Protein AF-A0A9D5ZID9-F1 (afdb_monomer_lite)

Structure (mmCIF, N/CA/C/O backbone):
data_AF-A0A9D5ZID9-F1
#
_entry.id   AF-A0A9D5ZID9-F1
#
loop_
_atom_site.group_PDB
_atom_site.id
_atom_site.type_symbol
_atom_site.label_atom_id
_atom_site.label_alt_id
_atom_site.label_comp_id
_atom_site.label_asym_id
_atom_site.label_entity_id
_atom_site.label_seq_id
_atom_site.pdbx_PDB_ins_code
_atom_site.Cartn_x
_atom_site.Cartn_y
_atom_site.Cartn_z
_atom_site.occupancy
_atom_site.B_iso_or_equiv
_atom_site.auth_seq_id
_atom_site.auth_comp_id
_atom_site.auth_asym_id
_atom_site.auth_atom_id
_atom_site.pdbx_PDB_model_num
ATOM 1 N N . MET A 1 1 ? -2.506 24.646 -21.708 1.00 46.44 1 MET A N 1
ATOM 2 C CA . MET A 1 1 ? -1.430 25.114 -22.608 1.00 46.44 1 MET A CA 1
AT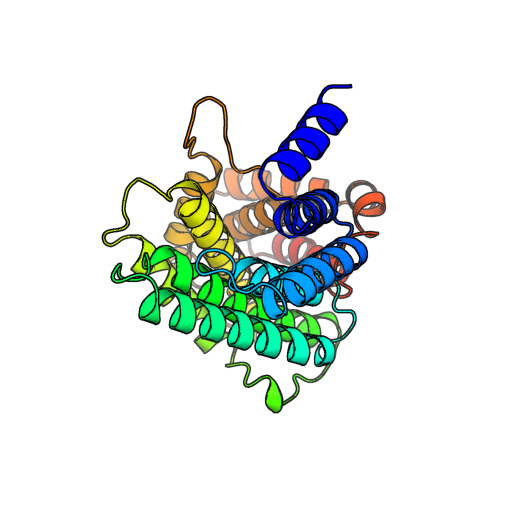OM 3 C C . MET A 1 1 ? -0.051 24.640 -22.141 1.00 46.44 1 MET A C 1
ATOM 5 O O . MET A 1 1 ? 0.543 23.877 -22.877 1.00 46.44 1 MET A O 1
ATOM 9 N N . LYS A 1 2 ? 0.370 24.890 -20.890 1.00 56.50 2 LYS A N 1
ATOM 10 C CA . LYS A 1 2 ? 1.687 24.464 -20.349 1.00 56.50 2 LYS A CA 1
ATOM 11 C C . LYS A 1 2 ? 2.014 22.955 -20.361 1.00 56.50 2 LYS A C 1
ATOM 13 O O . LYS A 1 2 ? 3.173 22.580 -20.355 1.00 56.50 2 LYS A O 1
ATOM 18 N N . PHE A 1 3 ? 1.008 22.079 -20.350 1.00 58.00 3 PHE A N 1
ATOM 19 C CA . PHE A 1 3 ? 1.209 20.632 -20.176 1.00 58.00 3 PHE A CA 1
ATOM 20 C C . PHE A 1 3 ? 1.592 19.893 -21.469 1.00 58.00 3 PHE A C 1
ATOM 22 O O . PHE A 1 3 ? 2.391 18.963 -21.439 1.00 58.00 3 PHE A O 1
ATOM 29 N N . ARG A 1 4 ? 1.056 20.337 -22.614 1.00 56.06 4 ARG A N 1
ATOM 30 C CA . ARG A 1 4 ? 1.435 19.801 -23.928 1.00 56.06 4 ARG A CA 1
ATOM 31 C C . ARG A 1 4 ? 2.891 20.145 -24.239 1.00 56.06 4 ARG A C 1
ATOM 33 O O . ARG A 1 4 ? 3.633 19.276 -24.647 1.00 56.06 4 ARG A O 1
ATOM 40 N N . GLU A 1 5 ? 3.312 21.356 -23.882 1.00 62.91 5 GLU A N 1
ATOM 41 C CA . GLU A 1 5 ? 4.704 21.809 -23.977 1.00 62.91 5 GLU A CA 1
ATOM 42 C C . GLU A 1 5 ? 5.660 20.958 -23.117 1.00 62.91 5 GLU A C 1
ATOM 44 O O . GLU A 1 5 ? 6.749 20.636 -23.571 1.00 62.91 5 GLU A O 1
ATOM 49 N N . THR A 1 6 ? 5.260 20.529 -21.908 1.00 65.81 6 THR A N 1
ATOM 50 C CA . THR A 1 6 ? 6.074 19.615 -21.077 1.00 65.81 6 THR A CA 1
ATOM 51 C C . THR A 1 6 ? 6.163 18.207 -21.667 1.00 65.81 6 THR A C 1
ATOM 53 O O . THR A 1 6 ? 7.225 17.598 -21.635 1.00 65.81 6 THR A O 1
ATOM 56 N N . LEU A 1 7 ? 5.065 17.674 -22.206 1.00 62.41 7 LEU A N 1
ATOM 57 C CA . LEU A 1 7 ? 5.063 16.350 -22.835 1.00 62.41 7 LEU A CA 1
ATOM 58 C C . LEU A 1 7 ? 5.822 16.329 -24.164 1.00 62.41 7 LEU A C 1
ATOM 60 O O . LEU A 1 7 ? 6.545 15.374 -24.430 1.00 62.41 7 LEU A O 1
ATOM 64 N N . ASP A 1 8 ? 5.685 17.385 -24.963 1.00 66.44 8 ASP A N 1
ATOM 65 C CA . ASP A 1 8 ? 6.427 17.558 -26.209 1.00 66.44 8 ASP A CA 1
ATOM 66 C C . ASP A 1 8 ? 7.930 17.726 -25.906 1.00 66.44 8 ASP A C 1
ATOM 68 O O . ASP A 1 8 ? 8.757 17.142 -26.598 1.00 66.44 8 ASP A O 1
ATOM 72 N N . ALA A 1 9 ? 8.297 18.424 -24.821 1.00 65.06 9 ALA A N 1
ATOM 73 C CA . ALA A 1 9 ? 9.684 18.500 -24.350 1.00 65.06 9 ALA A CA 1
ATOM 74 C C . ALA A 1 9 ? 10.236 17.132 -23.905 1.00 65.06 9 ALA A C 1
ATOM 76 O O . ALA A 1 9 ? 11.352 16.778 -24.278 1.00 65.06 9 ALA A O 1
ATOM 77 N N 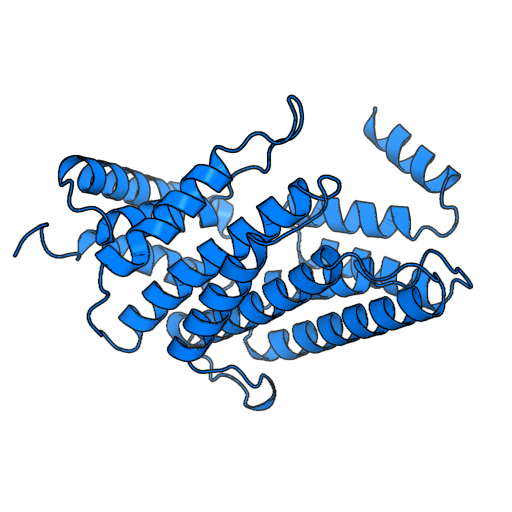. LEU A 1 10 ? 9.446 16.328 -23.182 1.00 64.06 10 LEU A N 1
ATOM 78 C CA . LEU A 1 10 ? 9.846 14.968 -22.791 1.00 64.06 10 LEU A CA 1
ATOM 79 C C . LEU A 1 10 ? 10.075 14.053 -24.000 1.00 64.06 10 LEU A C 1
ATOM 81 O O . LEU A 1 10 ? 10.970 13.217 -23.960 1.00 64.06 10 LEU A O 1
ATOM 85 N N . HIS A 1 11 ? 9.294 14.209 -25.071 1.00 64.44 11 HIS A N 1
ATOM 86 C CA . HIS A 1 11 ? 9.472 13.440 -26.306 1.00 64.44 11 HIS A CA 1
ATOM 87 C C . HIS A 1 11 ? 10.740 13.850 -27.079 1.00 64.44 11 HIS A C 1
ATOM 89 O O . HIS A 1 11 ? 11.341 13.030 -27.767 1.00 64.44 11 HIS A O 1
ATOM 95 N N . VAL A 1 12 ? 11.183 15.107 -26.945 1.00 65.56 12 VAL A N 1
ATOM 96 C CA . VAL A 1 12 ? 12.464 15.577 -27.502 1.00 65.56 12 VAL A CA 1
ATOM 97 C C . VAL A 1 12 ? 13.657 15.028 -26.708 1.00 65.56 12 VAL A C 1
ATOM 99 O O . VAL A 1 12 ? 14.671 14.678 -27.308 1.00 65.56 12 VAL A O 1
ATOM 102 N N . GLU A 1 13 ? 13.549 14.942 -25.379 1.00 64.19 13 GLU A N 1
ATOM 103 C CA . GLU A 1 13 ? 14.612 14.422 -24.502 1.00 64.19 13 GLU A CA 1
ATOM 104 C C . GLU A 1 13 ? 14.712 12.887 -24.516 1.00 64.19 13 GLU A C 1
ATOM 106 O O . GLU A 1 13 ? 15.809 12.339 -24.424 1.00 64.19 13 GLU A O 1
ATOM 111 N N . ASP A 1 14 ? 13.581 12.194 -24.663 1.00 68.56 14 ASP A N 1
ATOM 112 C CA . ASP A 1 14 ? 13.499 10.739 -24.772 1.00 68.56 14 ASP A CA 1
ATOM 113 C C . ASP A 1 14 ? 12.634 10.323 -25.980 1.00 68.56 14 ASP A C 1
ATOM 115 O O . ASP A 1 14 ? 11.432 10.060 -25.836 1.00 68.56 14 ASP A O 1
ATOM 119 N N . PRO A 1 15 ? 13.241 10.198 -27.175 1.00 72.38 15 PRO A N 1
ATOM 120 C CA . PRO A 1 15 ? 12.528 9.821 -28.394 1.00 72.38 15 PRO A CA 1
ATOM 121 C C . PRO A 1 15 ? 12.056 8.359 -28.400 1.00 72.38 15 PRO A C 1
ATOM 123 O O . PRO A 1 15 ? 11.405 7.932 -29.351 1.00 72.38 15 PRO A O 1
ATOM 126 N N . SER A 1 16 ? 12.375 7.568 -27.367 1.00 79.12 16 SER A N 1
ATOM 127 C CA . SER A 1 16 ? 11.905 6.185 -27.255 1.00 79.12 16 SER A CA 1
ATOM 128 C C . SER A 1 16 ? 10.460 6.046 -26.774 1.00 79.12 16 SER A C 1
ATOM 130 O O . SER A 1 16 ? 9.930 4.935 -26.764 1.00 79.12 16 SER A O 1
ATOM 132 N N . ASP A 1 17 ? 9.839 7.143 -26.330 1.00 85.31 17 ASP A N 1
ATOM 133 C CA . ASP A 1 17 ? 8.535 7.182 -25.656 1.00 85.31 17 ASP A CA 1
ATOM 134 C C . ASP A 1 17 ? 8.472 6.462 -24.298 1.00 85.31 17 ASP A C 1
ATOM 136 O O . ASP A 1 17 ? 7.391 6.362 -23.696 1.00 85.31 17 ASP A O 1
ATOM 140 N N . TYR A 1 18 ? 9.601 5.986 -23.760 1.00 89.69 18 TYR A N 1
ATOM 141 C CA . TYR A 1 18 ? 9.641 5.353 -22.442 1.00 89.69 18 TYR A CA 1
ATOM 142 C C . TYR A 1 18 ? 9.204 6.330 -21.346 1.00 89.69 18 TYR A C 1
ATOM 144 O O . TYR A 1 18 ? 8.247 6.063 -20.608 1.00 89.69 18 TYR A O 1
ATOM 152 N N . THR A 1 19 ? 9.874 7.479 -21.260 1.00 87.56 19 THR A N 1
ATOM 153 C CA . THR A 1 19 ? 9.629 8.506 -20.240 1.00 87.56 19 THR A CA 1
ATOM 154 C C . THR A 1 19 ? 8.244 9.114 -20.407 1.00 87.56 19 THR A C 1
ATOM 156 O O . THR A 1 19 ? 7.536 9.319 -19.420 1.00 87.56 19 THR A O 1
ATOM 159 N N . TYR A 1 20 ? 7.805 9.303 -21.654 1.00 87.81 20 TYR A N 1
ATOM 160 C CA . TYR A 1 20 ? 6.441 9.711 -21.979 1.00 87.81 20 TYR A CA 1
ATOM 161 C C . TYR A 1 20 ? 5.414 8.725 -21.398 1.00 87.81 20 TYR A C 1
ATOM 163 O O . TYR A 1 20 ? 4.535 9.110 -20.621 1.00 87.81 20 TYR A O 1
ATOM 171 N N . SER A 1 21 ? 5.558 7.431 -21.699 1.00 91.75 21 SER A N 1
ATOM 172 C CA . SER A 1 21 ? 4.643 6.384 -21.228 1.00 91.75 21 SER A CA 1
ATOM 173 C C . SER A 1 21 ? 4.632 6.271 -19.698 1.00 91.75 21 SER A C 1
ATOM 175 O O . SER A 1 21 ? 3.567 6.154 -19.087 1.00 91.75 21 SER A O 1
ATOM 177 N N . LEU A 1 22 ? 5.798 6.349 -19.051 1.00 91.69 22 LEU A N 1
ATOM 178 C CA . LEU A 1 22 ? 5.908 6.290 -17.592 1.00 91.69 22 LEU A CA 1
ATOM 179 C C . LEU A 1 22 ? 5.330 7.546 -16.910 1.00 91.69 22 LEU A C 1
ATOM 181 O O . LEU A 1 22 ? 4.663 7.444 -15.873 1.00 91.69 22 LEU A O 1
ATOM 185 N N . GLY A 1 23 ? 5.519 8.721 -17.515 1.00 89.88 23 GLY A N 1
ATOM 186 C CA . GLY A 1 23 ? 4.914 9.979 -17.081 1.00 89.88 23 GLY A CA 1
ATOM 187 C C . GLY A 1 23 ? 3.387 9.908 -17.109 1.00 89.88 23 GLY A C 1
ATOM 188 O O . GLY A 1 23 ? 2.733 10.180 -16.101 1.00 89.88 23 GLY A O 1
ATOM 189 N N . PHE A 1 24 ? 2.805 9.428 -18.212 1.00 90.31 24 PHE A N 1
ATOM 190 C CA . PHE A 1 24 ? 1.360 9.199 -18.305 1.00 90.31 24 PHE A CA 1
ATOM 191 C C . PHE A 1 24 ? 0.850 8.154 -17.318 1.00 90.31 24 PHE A C 1
ATOM 193 O O . PHE A 1 24 ? -0.209 8.354 -16.722 1.00 90.31 24 PHE A O 1
ATOM 200 N N . ALA A 1 25 ? 1.591 7.064 -17.103 1.00 94.81 25 ALA A N 1
ATOM 201 C CA . ALA A 1 25 ? 1.229 6.078 -16.090 1.00 94.81 25 ALA A CA 1
ATOM 202 C C . ALA A 1 25 ? 1.095 6.732 -14.706 1.00 94.81 25 ALA A C 1
ATOM 204 O O . ALA A 1 25 ? 0.118 6.494 -13.996 1.00 94.81 25 ALA A O 1
ATOM 205 N N . THR A 1 26 ? 2.049 7.594 -14.348 1.00 91.12 26 THR A N 1
ATOM 206 C CA . THR A 1 26 ? 2.048 8.332 -13.078 1.00 91.12 26 THR A CA 1
ATOM 207 C C . THR A 1 26 ? 0.853 9.277 -12.977 1.00 91.12 26 THR A C 1
ATOM 209 O O . THR A 1 26 ? 0.161 9.279 -11.963 1.00 91.12 26 THR A O 1
ATOM 212 N N . LEU A 1 27 ? 0.554 10.026 -14.039 1.00 87.62 27 LEU A N 1
ATOM 213 C CA . LEU A 1 27 ? -0.567 10.968 -14.058 1.00 87.62 27 LEU A CA 1
ATOM 214 C C . LEU A 1 27 ? -1.919 10.270 -13.915 1.00 87.62 27 LEU A C 1
ATOM 216 O O . LEU A 1 27 ? -2.721 10.648 -13.066 1.00 87.62 27 LEU A O 1
ATOM 220 N N . PHE A 1 28 ? -2.161 9.204 -14.681 1.00 90.56 28 PHE A N 1
ATOM 221 C CA . PHE A 1 28 ? -3.402 8.441 -14.546 1.00 90.56 28 PHE A CA 1
ATOM 222 C C . PHE A 1 28 ? -3.532 7.800 -13.162 1.00 90.56 28 PHE A C 1
ATOM 224 O O . PHE A 1 28 ? -4.632 7.739 -12.619 1.00 90.56 28 PHE A O 1
ATOM 231 N N . ALA A 1 29 ? -2.424 7.370 -12.555 1.00 89.56 29 ALA A N 1
ATOM 232 C CA . ALA A 1 29 ? -2.430 6.874 -11.184 1.00 89.56 29 ALA A CA 1
ATOM 233 C C . ALA A 1 29 ? -2.769 7.964 -10.154 1.00 89.56 29 ALA A C 1
ATOM 235 O O . ALA A 1 29 ? -3.474 7.678 -9.188 1.00 89.56 29 ALA A O 1
ATOM 236 N N . MET A 1 30 ? -2.317 9.206 -10.356 1.00 84.38 30 MET A N 1
ATOM 237 C CA . MET A 1 30 ? -2.686 10.337 -9.494 1.00 84.38 30 MET A CA 1
ATOM 238 C C . MET A 1 30 ? -4.189 10.638 -9.540 1.00 84.38 30 MET A C 1
ATOM 240 O O . MET A 1 30 ? -4.765 10.989 -8.512 1.00 84.38 30 MET A O 1
ATOM 244 N N . GLU A 1 31 ? -4.822 10.423 -10.692 1.00 84.38 31 GLU A N 1
ATOM 245 C CA . GLU A 1 31 ? -6.273 10.552 -10.884 1.00 84.38 31 GLU A CA 1
ATOM 246 C C . GLU A 1 31 ? -7.057 9.283 -10.484 1.00 84.38 31 GLU A C 1
ATOM 248 O O . GLU A 1 31 ? -8.270 9.206 -10.665 1.00 84.38 31 GLU A O 1
ATOM 253 N N . GLY A 1 32 ? -6.385 8.250 -9.958 1.00 83.44 32 GLY A N 1
ATOM 254 C CA . GLY A 1 32 ? -7.020 6.986 -9.571 1.00 83.44 32 GLY A CA 1
ATOM 255 C C . GLY A 1 32 ? -7.480 6.112 -10.747 1.00 83.44 32 GLY A C 1
ATOM 256 O O . GLY A 1 32 ? -8.162 5.110 -10.537 1.00 83.44 32 GLY A O 1
ATOM 257 N N . ALA A 1 33 ? -7.088 6.437 -11.982 1.00 89.12 33 ALA A N 1
ATOM 258 C CA . ALA A 1 33 ? -7.371 5.659 -13.187 1.00 89.12 33 ALA A CA 1
ATOM 259 C C . ALA A 1 33 ? -6.391 4.476 -13.332 1.00 89.12 33 ALA A C 1
ATOM 261 O O . ALA A 1 33 ? -5.651 4.358 -14.314 1.00 89.12 33 ALA A O 1
ATOM 262 N N . TRP A 1 34 ? -6.376 3.587 -12.334 1.00 91.94 34 TRP A N 1
ATOM 263 C CA . TRP A 1 34 ? -5.407 2.489 -12.204 1.00 91.94 34 TRP A CA 1
ATOM 264 C C . TRP A 1 34 ? -5.314 1.556 -13.421 1.00 91.94 34 TRP A C 1
ATOM 266 O O . TRP A 1 34 ? -4.187 1.243 -13.815 1.00 91.94 34 TRP A O 1
ATOM 276 N N . PRO A 1 35 ? -6.423 1.149 -14.080 1.00 91.38 35 PRO A N 1
ATOM 277 C CA . PRO A 1 35 ? -6.333 0.314 -15.278 1.00 91.38 35 PRO A CA 1
ATOM 278 C C . PRO A 1 35 ? -5.606 1.015 -16.434 1.00 91.38 35 PRO A C 1
ATOM 280 O O . PRO A 1 35 ? -4.778 0.406 -17.111 1.00 91.38 35 PRO A O 1
ATOM 283 N N . VAL A 1 36 ? -5.855 2.316 -16.627 1.00 92.94 36 VAL A N 1
ATOM 284 C CA . VAL A 1 36 ? -5.195 3.120 -17.669 1.00 92.94 36 VAL A CA 1
ATOM 285 C C . VAL A 1 36 ? -3.718 3.314 -17.333 1.00 92.94 36 VAL A C 1
ATOM 287 O O . VAL A 1 36 ? -2.858 3.135 -18.197 1.00 92.94 36 VAL A O 1
ATOM 290 N N . ALA A 1 37 ? -3.407 3.592 -16.065 1.00 95.06 37 ALA A N 1
ATOM 291 C CA . ALA A 1 37 ? -2.035 3.679 -15.582 1.00 95.06 37 ALA A CA 1
ATOM 292 C C . ALA A 1 37 ? -1.254 2.373 -15.821 1.00 95.06 37 ALA A C 1
ATOM 294 O O . ALA A 1 37 ? -0.117 2.416 -16.288 1.00 95.06 37 ALA A O 1
ATOM 295 N N . ASN A 1 38 ? -1.873 1.211 -15.580 1.00 95.56 38 ASN A N 1
ATOM 296 C CA . ASN A 1 38 ? -1.264 -0.094 -15.848 1.00 95.56 38 ASN A CA 1
ATOM 297 C C . ASN A 1 38 ? -0.976 -0.304 -17.343 1.00 95.56 38 ASN A C 1
ATOM 299 O O . ASN A 1 38 ? 0.092 -0.801 -17.699 1.00 95.56 38 ASN A O 1
ATOM 303 N N . ILE A 1 39 ? -1.891 0.101 -18.234 1.00 95.88 39 ILE A N 1
ATOM 304 C CA . ILE A 1 39 ? -1.671 0.027 -19.690 1.00 95.88 39 ILE A CA 1
ATOM 305 C C . ILE A 1 39 ? -0.432 0.838 -20.085 1.00 95.88 39 ILE A C 1
ATOM 307 O O . ILE A 1 39 ? 0.416 0.334 -20.822 1.00 95.88 39 ILE A O 1
ATOM 311 N N . GLN A 1 40 ? -0.298 2.061 -19.570 1.00 96.31 40 GLN A N 1
ATOM 312 C CA . GLN A 1 40 ? 0.851 2.920 -19.868 1.00 96.31 40 GLN A CA 1
ATOM 313 C C . GLN A 1 40 ? 2.152 2.377 -19.261 1.00 96.31 40 GLN A C 1
ATOM 315 O O . GLN A 1 40 ? 3.171 2.319 -19.945 1.00 96.31 40 GLN A O 1
ATOM 320 N N . ALA A 1 41 ? 2.116 1.863 -18.029 1.00 97.06 41 ALA A N 1
ATOM 321 C CA . ALA A 1 41 ? 3.272 1.220 -17.406 1.00 97.06 41 ALA A CA 1
ATOM 322 C C . ALA A 1 41 ? 3.705 -0.054 -18.160 1.00 97.06 41 ALA A C 1
ATOM 324 O O . ALA A 1 41 ? 4.896 -0.321 -18.308 1.00 97.06 41 ALA A O 1
ATOM 325 N N . LYS A 1 42 ? 2.751 -0.827 -18.696 1.00 96.38 42 LYS A N 1
ATOM 326 C CA . LYS A 1 42 ? 3.029 -1.976 -19.571 1.00 96.38 42 LYS A CA 1
ATOM 327 C C . LYS A 1 42 ? 3.696 -1.551 -20.878 1.00 96.38 42 LYS A C 1
ATOM 329 O O . LYS A 1 42 ? 4.630 -2.225 -21.303 1.00 96.38 42 LYS A O 1
ATOM 334 N N . ARG A 1 43 ? 3.246 -0.455 -21.498 1.00 95.38 43 ARG A N 1
ATOM 335 C CA . ARG A 1 43 ? 3.887 0.111 -22.698 1.00 95.38 43 ARG A CA 1
ATOM 336 C C . ARG A 1 43 ? 5.314 0.564 -22.406 1.00 95.38 43 ARG A C 1
ATOM 338 O O . ARG A 1 43 ? 6.217 0.139 -23.113 1.00 95.38 43 ARG A O 1
ATOM 345 N N . ALA A 1 44 ? 5.520 1.317 -21.324 1.00 95.31 44 ALA A N 1
ATOM 346 C CA . ALA A 1 44 ? 6.851 1.735 -20.887 1.00 95.31 44 ALA A CA 1
ATOM 347 C C . ALA A 1 44 ? 7.780 0.526 -20.682 1.00 95.31 44 ALA A C 1
ATOM 349 O O . ALA A 1 44 ? 8.905 0.516 -21.166 1.00 95.31 44 ALA A O 1
ATOM 350 N N . TYR A 1 45 ? 7.295 -0.536 -20.033 1.00 95.38 45 TYR A N 1
ATOM 351 C CA . TYR A 1 45 ? 8.086 -1.753 -19.844 1.00 95.38 45 TYR A CA 1
ATOM 352 C C . TYR A 1 45 ? 8.444 -2.434 -21.176 1.00 95.38 45 TYR A C 1
ATOM 354 O O . TYR A 1 45 ? 9.602 -2.755 -21.406 1.00 95.38 45 TYR A O 1
ATOM 362 N N . TYR A 1 46 ? 7.473 -2.583 -22.082 1.00 94.50 46 TYR A N 1
ATOM 363 C CA . TYR A 1 46 ? 7.683 -3.172 -23.411 1.00 94.50 46 TYR A CA 1
ATOM 364 C C . TYR A 1 46 ? 8.709 -2.402 -24.257 1.00 94.50 46 TYR A C 1
ATOM 366 O O . TYR A 1 46 ? 9.466 -3.015 -25.015 1.00 94.50 46 TYR A O 1
ATOM 374 N N . ILE A 1 47 ? 8.700 -1.069 -24.150 1.00 93.12 47 ILE A N 1
ATOM 375 C CA . ILE A 1 47 ? 9.678 -0.178 -24.781 1.00 93.12 47 ILE A CA 1
ATOM 376 C C . ILE A 1 47 ? 11.060 -0.432 -24.172 1.00 93.12 47 ILE A C 1
ATOM 378 O O . ILE A 1 47 ? 11.999 -0.714 -24.909 1.00 93.12 47 ILE A O 1
ATOM 382 N N . ALA A 1 48 ? 11.172 -0.423 -22.840 1.00 92.38 48 ALA A N 1
ATOM 383 C CA . ALA A 1 48 ? 12.437 -0.652 -22.144 1.00 92.38 48 ALA A CA 1
ATOM 384 C C . ALA A 1 48 ? 13.084 -2.005 -22.486 1.00 92.38 48 ALA A C 1
ATOM 386 O O . ALA A 1 48 ? 14.292 -2.067 -22.657 1.00 92.38 48 ALA A O 1
ATOM 387 N N . GLU A 1 49 ? 12.297 -3.074 -22.650 1.00 90.75 49 GLU A N 1
ATOM 388 C CA . GLU A 1 49 ? 12.813 -4.393 -23.058 1.00 90.75 49 GLU A CA 1
ATOM 389 C C . GLU A 1 49 ? 13.430 -4.412 -24.467 1.00 90.75 49 GLU A C 1
ATOM 391 O O . GLU A 1 49 ? 14.196 -5.317 -24.790 1.00 90.75 49 GLU A O 1
ATOM 396 N N . ARG A 1 50 ? 13.059 -3.458 -25.328 1.00 89.31 50 ARG A N 1
ATOM 397 C CA . ARG A 1 50 ? 13.519 -3.368 -26.725 1.00 89.31 50 ARG A CA 1
ATOM 398 C C . ARG A 1 50 ? 14.558 -2.288 -26.949 1.00 89.31 50 ARG A C 1
ATOM 400 O O . ARG A 1 50 ? 15.159 -2.252 -28.020 1.00 89.31 50 ARG A O 1
ATOM 407 N N . LEU A 1 51 ? 14.732 -1.405 -25.977 1.00 86.06 51 LEU A N 1
ATOM 408 C CA . LEU A 1 51 ? 15.772 -0.401 -26.014 1.00 86.06 51 LEU A CA 1
ATOM 409 C C . LEU A 1 51 ? 17.091 -1.029 -25.599 1.00 86.06 51 LEU A C 1
ATOM 411 O O . LEU A 1 51 ? 17.212 -1.600 -24.517 1.00 86.06 51 LEU A O 1
ATOM 415 N N . ASP A 1 52 ? 18.101 -0.839 -26.435 1.00 80.06 52 ASP A N 1
ATOM 416 C CA . ASP A 1 52 ? 19.481 -1.067 -26.036 1.00 80.06 52 ASP A CA 1
ATOM 417 C C . ASP A 1 52 ? 19.990 0.176 -25.292 1.00 80.06 52 ASP A C 1
ATOM 419 O O . ASP A 1 52 ? 20.658 1.044 -25.851 1.00 80.06 52 ASP A O 1
ATOM 423 N N . SER A 1 53 ? 19.539 0.334 -24.044 1.00 80.44 53 SER A N 1
ATOM 424 C CA . SER A 1 53 ? 19.884 1.468 -23.184 1.00 80.44 53 SER A CA 1
ATOM 425 C C . SER A 1 53 ? 20.464 0.994 -21.857 1.00 80.44 53 SER A C 1
ATOM 427 O O . SER A 1 53 ? 19.908 0.127 -21.175 1.00 80.44 53 SER A O 1
ATOM 429 N N . GLU A 1 54 ? 21.570 1.614 -21.451 1.00 73.06 54 GLU A N 1
ATOM 430 C CA . GLU A 1 54 ? 22.161 1.406 -20.127 1.00 73.06 54 GLU A CA 1
ATOM 431 C C . GLU A 1 54 ? 21.369 2.114 -19.018 1.00 73.06 54 GLU A C 1
ATOM 433 O O . GLU A 1 54 ? 21.378 1.654 -17.879 1.00 73.06 54 GLU A O 1
ATOM 438 N N . LEU A 1 55 ? 20.648 3.192 -19.350 1.00 76.25 55 LEU A N 1
ATOM 439 C CA . LEU A 1 55 ? 19.909 4.027 -18.394 1.00 76.25 55 LEU A CA 1
ATOM 440 C C . LEU A 1 55 ? 18.449 3.586 -18.207 1.00 76.25 55 LEU A C 1
ATOM 442 O O . LEU A 1 55 ? 17.852 3.842 -17.161 1.00 76.25 55 LEU A O 1
ATOM 446 N N . ILE A 1 56 ? 17.860 2.933 -19.214 1.00 85.50 56 ILE A N 1
ATOM 447 C CA . ILE A 1 56 ? 16.456 2.511 -19.218 1.00 85.50 56 ILE A CA 1
ATOM 448 C C . ILE A 1 56 ? 16.388 0.984 -19.170 1.00 85.50 56 ILE A C 1
ATOM 450 O O . ILE A 1 56 ? 16.411 0.310 -20.192 1.00 85.50 56 ILE A O 1
ATOM 454 N N . THR A 1 57 ? 16.254 0.428 -17.967 1.00 88.06 57 THR A N 1
ATOM 455 C CA . THR A 1 57 ? 16.170 -1.033 -17.756 1.00 88.06 57 THR A CA 1
ATOM 456 C C . THR A 1 57 ? 14.753 -1.549 -17.534 1.00 88.06 57 THR A C 1
ATOM 458 O O . THR A 1 57 ? 14.538 -2.741 -17.325 1.00 88.06 57 THR A O 1
ATOM 461 N N . GLY A 1 58 ? 13.762 -0.653 -17.526 1.00 91.25 58 GLY A N 1
ATOM 462 C CA . GLY A 1 58 ? 12.362 -0.992 -17.265 1.00 91.25 58 GLY A CA 1
ATOM 463 C C . GLY A 1 58 ? 12.026 -1.188 -15.784 1.00 91.25 58 GLY A C 1
ATOM 464 O O . GLY A 1 58 ? 10.872 -1.477 -15.464 1.00 91.25 58 GLY A O 1
ATOM 465 N N . ARG A 1 59 ? 12.984 -0.975 -14.869 1.00 92.81 59 ARG A N 1
ATOM 466 C CA . ARG A 1 59 ? 12.794 -1.094 -13.412 1.00 92.81 59 ARG A CA 1
ATOM 467 C C . ARG A 1 59 ? 11.588 -0.304 -12.899 1.00 92.81 59 ARG A C 1
ATOM 469 O O . ARG A 1 59 ? 10.733 -0.855 -12.205 1.00 92.81 59 ARG A O 1
ATOM 476 N N . GLU A 1 60 ? 11.514 0.985 -13.233 1.00 92.50 60 GLU A N 1
ATOM 477 C CA . GLU A 1 60 ? 10.424 1.868 -12.789 1.00 92.50 60 GLU A CA 1
ATOM 478 C C . GLU A 1 60 ? 9.079 1.452 -13.385 1.00 92.50 60 GLU A C 1
ATOM 480 O O . GLU A 1 60 ? 8.069 1.426 -12.685 1.00 92.50 60 GLU A O 1
ATOM 485 N N . ALA A 1 61 ? 9.070 1.059 -14.661 1.00 95.69 61 ALA A N 1
ATOM 486 C CA . ALA A 1 61 ? 7.870 0.581 -15.330 1.00 95.69 61 ALA A CA 1
ATOM 487 C C . ALA A 1 61 ? 7.342 -0.712 -14.685 1.00 95.69 61 ALA A C 1
ATOM 489 O O . ALA A 1 61 ? 6.152 -0.804 -14.387 1.00 95.69 61 ALA A O 1
ATOM 490 N N . ALA A 1 62 ? 8.212 -1.681 -14.385 1.00 96.44 62 ALA A N 1
ATOM 491 C CA . ALA A 1 62 ? 7.835 -2.909 -13.687 1.00 96.44 62 ALA A CA 1
ATOM 492 C C . ALA A 1 62 ? 7.294 -2.629 -12.273 1.00 96.44 62 ALA A C 1
ATOM 494 O O . ALA A 1 62 ? 6.260 -3.177 -11.884 1.00 96.44 62 ALA A O 1
ATOM 495 N N . TYR A 1 63 ? 7.930 -1.723 -11.526 1.00 95.94 63 TYR A N 1
ATOM 496 C CA . TYR A 1 63 ? 7.442 -1.311 -10.209 1.00 95.94 63 TYR A CA 1
ATOM 497 C C . TYR A 1 63 ? 6.076 -0.612 -10.287 1.00 95.94 63 TYR A C 1
ATOM 499 O O . TYR A 1 63 ? 5.167 -0.923 -9.515 1.00 95.94 63 TYR A O 1
ATOM 507 N N . MET A 1 64 ? 5.885 0.273 -11.268 1.00 96.31 64 MET A N 1
ATOM 508 C CA . MET A 1 64 ? 4.606 0.942 -11.500 1.00 96.31 64 MET A CA 1
ATOM 509 C C . MET A 1 64 ? 3.501 -0.050 -11.885 1.00 96.31 64 MET A C 1
ATOM 511 O O . MET A 1 64 ? 2.359 0.077 -11.436 1.00 96.31 64 MET A O 1
ATOM 515 N N . ARG A 1 65 ? 3.828 -1.096 -12.654 1.00 96.12 65 ARG A N 1
ATOM 516 C CA . ARG A 1 65 ? 2.900 -2.203 -12.929 1.00 96.12 65 ARG A CA 1
ATOM 517 C C . ARG A 1 65 ? 2.501 -2.949 -11.661 1.00 96.12 65 ARG A C 1
ATOM 519 O O . ARG A 1 65 ? 1.322 -3.230 -11.491 1.00 96.12 65 ARG A O 1
ATOM 526 N N . ALA A 1 66 ? 3.436 -3.231 -10.754 1.00 97.12 66 ALA A N 1
ATOM 527 C CA . ALA A 1 66 ? 3.103 -3.872 -9.481 1.00 97.12 66 ALA A CA 1
ATOM 528 C C . ALA A 1 66 ? 2.072 -3.048 -8.687 1.00 97.12 66 ALA A C 1
ATOM 530 O O . ALA A 1 66 ? 1.031 -3.576 -8.293 1.00 97.12 66 ALA A O 1
ATOM 531 N N . ILE A 1 67 ? 2.312 -1.740 -8.541 1.00 95.50 67 ILE A N 1
ATOM 532 C CA . ILE A 1 67 ? 1.398 -0.831 -7.835 1.00 95.50 67 ILE A CA 1
ATOM 533 C C . ILE A 1 67 ? 0.031 -0.787 -8.520 1.00 95.50 67 ILE A C 1
ATOM 535 O O . ILE A 1 67 ? -0.998 -0.942 -7.864 1.00 95.50 67 ILE A O 1
ATOM 539 N N . THR A 1 68 ? 0.007 -0.556 -9.832 1.00 95.75 68 THR A N 1
ATOM 540 C CA . THR A 1 68 ? -1.246 -0.371 -10.579 1.00 95.75 68 THR A CA 1
ATOM 541 C C . THR A 1 68 ? -2.079 -1.647 -10.621 1.00 95.75 68 THR A C 1
ATOM 543 O O . THR A 1 68 ? -3.290 -1.561 -10.440 1.00 95.75 68 THR A O 1
ATOM 546 N N . VAL A 1 69 ? -1.461 -2.826 -10.753 1.00 95.56 69 VAL A N 1
ATOM 547 C CA . VAL A 1 69 ? -2.164 -4.114 -10.648 1.00 95.56 69 VAL A CA 1
ATOM 548 C C . VAL A 1 69 ? -2.737 -4.301 -9.247 1.00 95.56 69 VAL A C 1
ATOM 550 O O . VAL A 1 69 ? -3.916 -4.605 -9.126 1.00 95.56 69 VAL A O 1
ATOM 553 N N . ARG A 1 70 ? -1.973 -4.042 -8.177 1.00 95.75 70 ARG A N 1
ATOM 554 C CA . ARG A 1 70 ? -2.511 -4.162 -6.810 1.00 95.75 70 ARG A CA 1
ATOM 555 C C . ARG A 1 70 ? -3.675 -3.205 -6.566 1.00 95.75 70 ARG A C 1
ATOM 557 O O . ARG A 1 70 ? -4.594 -3.552 -5.842 1.00 95.75 70 ARG A O 1
ATOM 564 N N . ARG A 1 71 ? -3.624 -2.000 -7.141 1.00 93.06 71 ARG A N 1
ATOM 565 C CA . ARG A 1 71 ? -4.663 -0.963 -7.017 1.00 93.06 71 ARG A CA 1
ATOM 566 C C . ARG A 1 71 ? -5.868 -1.156 -7.942 1.00 93.06 71 ARG A C 1
ATOM 568 O O . ARG A 1 71 ? -6.815 -0.385 -7.844 1.00 93.06 71 ARG A O 1
ATOM 575 N N . SER A 1 72 ? -5.820 -2.141 -8.832 1.00 92.44 72 SER A N 1
ATOM 576 C CA . SER A 1 72 ? -6.919 -2.520 -9.727 1.00 92.44 72 SER A CA 1
ATOM 577 C C . SER A 1 72 ? -7.305 -3.991 -9.584 1.00 92.44 72 SER A C 1
ATOM 579 O O . SER A 1 72 ? -8.009 -4.512 -10.438 1.00 92.44 72 SER A O 1
ATOM 581 N N . ALA A 1 73 ? -6.817 -4.670 -8.541 1.00 93.81 73 ALA A N 1
ATOM 582 C CA . ALA A 1 73 ? -7.171 -6.056 -8.289 1.00 93.81 73 ALA A CA 1
ATOM 583 C C . ALA A 1 73 ? -8.636 -6.134 -7.852 1.00 93.81 73 ALA A C 1
ATOM 585 O O . ALA A 1 73 ? -9.040 -5.444 -6.911 1.00 93.81 73 ALA A O 1
ATOM 586 N N . ASP A 1 74 ? -9.390 -7.001 -8.519 1.00 92.88 74 ASP A N 1
ATOM 587 C CA . ASP A 1 74 ? -10.778 -7.298 -8.170 1.00 92.88 74 ASP A CA 1
ATOM 588 C C . ASP A 1 74 ? -10.863 -8.542 -7.276 1.00 92.88 74 ASP A C 1
ATOM 590 O O . ASP A 1 74 ? -11.794 -8.678 -6.482 1.00 92.88 74 ASP A O 1
ATOM 594 N N . HIS A 1 75 ? -9.842 -9.402 -7.354 1.00 94.81 75 HIS A N 1
ATOM 595 C CA . HIS A 1 75 ? -9.719 -10.637 -6.591 1.00 94.81 75 HIS A CA 1
ATOM 596 C C . HIS A 1 75 ? -8.327 -10.792 -5.970 1.00 94.81 75 HIS A C 1
ATOM 598 O O . HIS A 1 75 ? -7.320 -10.288 -6.477 1.00 94.81 75 HIS A O 1
ATOM 604 N N . VAL A 1 76 ? -8.233 -11.584 -4.904 1.00 95.94 76 VAL A N 1
ATOM 605 C CA . VAL A 1 76 ? -6.970 -11.953 -4.254 1.00 95.94 76 VAL A CA 1
ATOM 606 C C . VAL A 1 76 ? -6.020 -12.653 -5.228 1.00 95.94 76 VAL A C 1
ATOM 608 O O . VAL A 1 76 ? -4.809 -12.450 -5.168 1.00 95.94 76 VAL A O 1
ATOM 611 N N . THR A 1 77 ? -6.546 -13.422 -6.187 1.00 95.19 77 THR A N 1
ATOM 612 C CA . THR A 1 77 ? -5.744 -14.115 -7.205 1.00 95.19 77 THR A CA 1
ATOM 613 C C . THR A 1 77 ? -5.030 -13.151 -8.151 1.00 95.19 77 THR A C 1
ATOM 615 O O . THR A 1 77 ? -3.954 -13.477 -8.654 1.00 95.19 77 THR A O 1
ATOM 618 N N . ASP A 1 78 ? -5.557 -11.940 -8.361 1.00 94.44 78 ASP A N 1
ATOM 619 C CA . ASP A 1 78 ? -4.888 -10.923 -9.183 1.00 94.44 78 ASP A CA 1
ATOM 620 C C . ASP A 1 78 ? -3.573 -10.453 -8.548 1.00 94.44 78 ASP A C 1
ATOM 622 O O . ASP A 1 78 ? -2.643 -10.043 -9.254 1.00 94.44 78 ASP A O 1
ATOM 626 N N . LEU A 1 79 ? -3.443 -10.586 -7.222 1.00 95.56 79 LEU A N 1
ATOM 627 C CA . LEU A 1 79 ? -2.225 -10.240 -6.493 1.00 95.56 79 LEU A CA 1
ATOM 628 C C . LEU A 1 79 ? -1.033 -11.128 -6.881 1.00 95.56 79 LEU A C 1
ATOM 630 O O . LEU A 1 79 ? 0.112 -10.705 -6.715 1.00 95.56 79 LEU A O 1
ATOM 634 N N . LEU A 1 80 ? -1.253 -12.305 -7.485 1.00 94.81 80 LEU A N 1
ATOM 635 C CA . LEU A 1 80 ? -0.160 -13.157 -7.981 1.00 94.81 80 LEU A CA 1
ATOM 636 C C . LEU A 1 80 ? 0.684 -12.414 -9.029 1.00 94.81 80 LEU A C 1
ATOM 638 O O . LEU A 1 80 ? 1.914 -12.509 -9.051 1.00 94.81 80 LEU A O 1
ATOM 642 N N . ARG A 1 81 ? 0.028 -11.594 -9.860 1.00 95.06 81 ARG A N 1
ATOM 643 C CA . ARG A 1 81 ? 0.688 -10.784 -10.895 1.00 95.06 81 ARG A CA 1
ATOM 644 C C . ARG A 1 81 ? 1.518 -9.648 -10.300 1.00 95.06 81 ARG A C 1
ATOM 646 O O . ARG A 1 81 ? 2.547 -9.284 -10.865 1.00 95.06 81 ARG A O 1
ATOM 653 N N . VAL A 1 82 ? 1.111 -9.110 -9.151 1.00 95.69 82 VAL A N 1
ATOM 654 C CA . VAL A 1 82 ? 1.846 -8.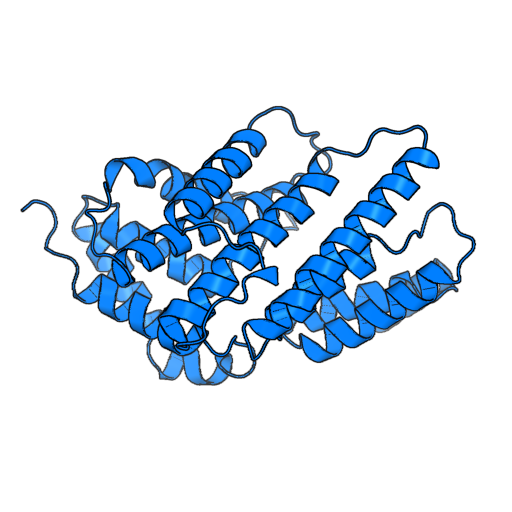042 -8.456 1.00 95.69 82 VAL A CA 1
ATOM 655 C C . VAL A 1 82 ? 3.228 -8.536 -8.047 1.00 95.69 82 VAL A C 1
ATOM 657 O O . VAL A 1 82 ? 4.222 -7.877 -8.352 1.00 95.69 82 VAL A O 1
ATOM 660 N N . ARG A 1 83 ? 3.320 -9.719 -7.423 1.00 92.81 83 ARG A N 1
ATOM 661 C CA . ARG A 1 83 ? 4.616 -10.267 -7.001 1.00 92.81 83 ARG A CA 1
ATOM 662 C C . ARG A 1 83 ? 5.526 -10.575 -8.184 1.00 92.81 83 ARG A C 1
ATOM 664 O O . ARG A 1 83 ? 6.717 -10.277 -8.129 1.00 92.81 83 ARG A O 1
ATOM 671 N N . HIS A 1 84 ? 4.969 -11.095 -9.276 1.00 94.62 84 HIS A N 1
ATOM 672 C CA . HIS A 1 84 ? 5.722 -11.273 -10.515 1.00 94.62 84 HIS A CA 1
ATOM 673 C C . HIS A 1 84 ? 6.333 -9.945 -11.009 1.00 94.62 84 HIS A C 1
ATOM 675 O O . HIS A 1 84 ? 7.523 -9.892 -11.330 1.00 94.62 84 HIS A O 1
ATOM 681 N N . HIS A 1 85 ? 5.567 -8.850 -11.002 1.00 96.62 85 HIS A N 1
ATOM 682 C CA . HIS A 1 85 ? 6.071 -7.528 -11.393 1.00 96.62 85 HIS A CA 1
ATOM 683 C C . HIS A 1 85 ? 7.096 -6.947 -10.411 1.00 96.62 85 HIS A C 1
ATOM 685 O O . HIS A 1 85 ? 8.070 -6.341 -10.853 1.00 96.62 85 HIS A O 1
ATOM 691 N N . LEU A 1 86 ? 6.954 -7.187 -9.104 1.00 95.12 86 LEU A N 1
ATOM 692 C CA . LEU A 1 86 ? 7.979 -6.812 -8.123 1.00 95.12 86 LEU A CA 1
ATOM 693 C C . LEU A 1 86 ? 9.288 -7.571 -8.339 1.00 95.12 86 LEU A C 1
ATOM 695 O O . LEU A 1 86 ? 10.358 -6.969 -8.312 1.00 95.12 86 LEU A O 1
ATOM 699 N N . ASN A 1 87 ? 9.216 -8.875 -8.601 1.00 93.81 87 ASN A N 1
ATOM 700 C CA . ASN A 1 87 ? 10.399 -9.682 -8.898 1.00 93.81 87 ASN A CA 1
ATOM 701 C C . ASN A 1 87 ? 11.069 -9.236 -10.199 1.00 93.81 87 ASN A C 1
ATOM 703 O O . ASN A 1 87 ? 12.291 -9.160 -10.264 1.00 93.81 87 ASN A O 1
ATOM 707 N N . THR A 1 88 ? 10.272 -8.852 -11.196 1.00 95.06 88 THR A N 1
ATOM 708 C CA . THR A 1 88 ? 10.773 -8.246 -12.435 1.00 95.06 88 THR A CA 1
ATOM 709 C C . THR A 1 88 ? 11.502 -6.930 -12.149 1.00 95.06 88 THR A C 1
ATOM 711 O O . THR A 1 88 ? 12.630 -6.745 -12.593 1.00 95.06 88 THR A O 1
ATOM 714 N N . ALA A 1 89 ? 10.919 -6.039 -11.338 1.00 94.31 89 ALA A N 1
ATOM 715 C CA . ALA A 1 89 ? 11.559 -4.780 -10.953 1.00 94.31 89 ALA A CA 1
ATOM 716 C C . ALA A 1 89 ? 12.873 -5.003 -10.180 1.00 94.31 89 ALA A C 1
ATOM 718 O O . ALA A 1 89 ? 13.853 -4.296 -10.412 1.00 94.31 89 ALA A O 1
ATOM 719 N N . ARG A 1 90 ? 12.923 -6.010 -9.297 1.00 92.31 90 ARG A N 1
ATOM 720 C CA . ARG A 1 90 ? 14.148 -6.423 -8.591 1.00 92.31 90 ARG A CA 1
ATOM 721 C C . ARG A 1 90 ? 15.210 -6.963 -9.549 1.00 92.31 90 ARG A C 1
ATOM 723 O O . ARG A 1 90 ? 16.375 -6.615 -9.403 1.00 92.31 90 ARG A O 1
ATOM 730 N N . ALA A 1 91 ? 14.822 -7.764 -10.540 1.00 91.38 91 ALA A N 1
ATOM 731 C CA . ALA A 1 91 ? 15.747 -8.257 -11.558 1.00 91.38 91 ALA A CA 1
ATOM 732 C C . ALA A 1 91 ? 16.332 -7.105 -12.393 1.00 91.38 91 ALA A C 1
ATOM 734 O O . ALA A 1 91 ? 17.544 -7.045 -12.575 1.00 91.38 91 ALA A O 1
ATOM 735 N N . CYS A 1 92 ? 15.502 -6.143 -12.816 1.00 89.81 92 CYS A N 1
ATOM 736 C CA . CYS A 1 92 ? 15.972 -4.929 -13.490 1.00 89.81 92 CYS A CA 1
ATOM 737 C C . CYS A 1 92 ? 16.931 -4.117 -12.609 1.00 89.81 92 CYS A C 1
ATOM 739 O O . CYS A 1 92 ? 17.949 -3.649 -13.101 1.00 89.81 92 CYS A O 1
ATOM 741 N N . LEU A 1 93 ? 16.661 -4.004 -11.301 1.00 87.94 93 LEU A N 1
ATOM 742 C CA . LEU A 1 93 ? 17.591 -3.362 -10.371 1.00 87.94 93 LEU A CA 1
ATOM 743 C C . LEU A 1 93 ? 18.951 -4.069 -10.363 1.00 87.94 93 LEU A C 1
ATOM 745 O O . LEU A 1 93 ? 19.963 -3.393 -10.446 1.00 87.94 93 LEU A O 1
ATOM 749 N N . LEU A 1 94 ? 19.000 -5.403 -10.307 1.00 84.25 94 LEU A N 1
ATOM 750 C CA . LEU A 1 94 ? 20.271 -6.141 -10.369 1.00 84.25 94 LEU A CA 1
ATOM 751 C C . LEU A 1 94 ? 21.025 -5.898 -11.686 1.00 84.25 94 LEU A C 1
ATOM 753 O O . LEU A 1 94 ? 22.252 -5.821 -11.677 1.00 84.25 94 LEU A O 1
ATOM 757 N N . LEU A 1 95 ? 20.309 -5.745 -12.804 1.00 81.75 95 LEU A N 1
ATOM 758 C CA . LEU A 1 95 ? 20.916 -5.363 -14.082 1.00 81.75 95 LEU A CA 1
ATOM 759 C C . LEU A 1 95 ? 21.514 -3.954 -14.029 1.00 81.75 95 LEU A C 1
ATOM 761 O O . LEU A 1 95 ? 22.634 -3.783 -14.505 1.00 81.75 95 LEU A O 1
ATOM 765 N N . ASP A 1 96 ? 20.822 -2.982 -13.419 1.00 79.62 96 ASP A N 1
ATOM 766 C CA . ASP A 1 96 ? 21.369 -1.634 -13.200 1.00 79.62 96 ASP A CA 1
ATOM 767 C C . ASP A 1 96 ? 22.709 -1.722 -12.460 1.00 79.62 96 ASP A C 1
ATOM 769 O O . ASP A 1 96 ? 23.688 -1.124 -12.886 1.00 79.62 96 ASP A O 1
ATOM 773 N N . LEU A 1 97 ? 22.782 -2.530 -11.397 1.00 75.00 97 LEU A N 1
ATOM 774 C CA . LEU A 1 97 ? 23.989 -2.675 -10.569 1.00 75.00 97 LEU A CA 1
ATOM 775 C C . LEU A 1 97 ? 25.172 -3.291 -11.292 1.00 75.00 97 LEU A C 1
ATOM 777 O O . LEU A 1 97 ? 26.315 -2.952 -11.007 1.00 75.00 97 LEU A O 1
ATOM 781 N N . ASN A 1 98 ? 24.900 -4.204 -12.215 1.00 73.19 98 ASN A N 1
ATOM 782 C CA . ASN A 1 98 ? 25.949 -4.806 -13.022 1.00 73.19 98 ASN A CA 1
ATOM 783 C C . ASN A 1 98 ? 26.463 -3.842 -14.104 1.00 73.19 98 ASN A C 1
ATOM 785 O O . ASN A 1 98 ? 27.569 -4.035 -14.600 1.00 73.19 98 ASN A O 1
ATOM 789 N N . ARG A 1 99 ? 25.669 -2.830 -14.486 1.00 74.25 99 ARG A N 1
ATOM 790 C CA . ARG A 1 99 ? 25.989 -1.864 -15.552 1.00 74.25 99 ARG A CA 1
ATOM 791 C C . ARG A 1 99 ? 26.609 -0.585 -15.008 1.00 74.25 99 ARG A C 1
ATOM 793 O O . ARG A 1 99 ? 27.613 -0.106 -15.520 1.00 74.25 99 ARG A O 1
ATOM 800 N N . THR A 1 100 ? 26.024 -0.034 -13.955 1.00 65.00 100 THR A N 1
ATOM 801 C CA . THR A 1 100 ? 26.549 1.131 -13.259 1.00 65.00 100 THR A CA 1
ATOM 802 C C . THR A 1 100 ? 27.398 0.630 -12.105 1.00 65.00 100 THR A C 1
ATOM 804 O O . THR A 1 100 ? 26.854 0.064 -11.164 1.00 65.00 100 THR A O 1
ATOM 807 N N . SER A 1 101 ? 28.709 0.882 -12.105 1.00 61.28 101 SER A N 1
ATOM 808 C CA . SER A 1 101 ? 29.615 0.583 -10.975 1.00 61.28 101 SER A CA 1
ATOM 809 C C . SER A 1 101 ? 29.253 1.307 -9.659 1.00 61.28 101 SER A C 1
ATOM 811 O O . SER A 1 101 ? 30.052 1.346 -8.724 1.00 61.28 101 SER A O 1
ATOM 813 N N . ALA A 1 102 ? 28.073 1.927 -9.589 1.00 60.00 102 ALA A N 1
ATOM 814 C CA . ALA A 1 102 ? 27.499 2.563 -8.424 1.00 60.00 102 ALA A CA 1
ATOM 815 C C . ALA A 1 102 ? 26.613 1.554 -7.665 1.00 60.00 102 ALA A C 1
ATOM 817 O O . ALA A 1 102 ? 25.744 0.919 -8.268 1.00 60.00 102 ALA A O 1
ATOM 818 N N . PRO A 1 103 ? 26.783 1.408 -6.339 1.00 58.41 103 PRO A N 1
ATOM 819 C CA . PRO A 1 103 ? 25.891 0.580 -5.537 1.00 58.41 103 PRO A CA 1
ATOM 820 C C . PRO A 1 103 ? 24.448 1.109 -5.618 1.00 58.41 103 PRO A C 1
ATOM 822 O O . PRO A 1 103 ? 24.245 2.320 -5.771 1.00 58.41 103 PRO A O 1
ATOM 825 N N . PRO A 1 104 ? 23.427 0.241 -5.470 1.00 57.72 104 PRO A N 1
ATOM 826 C CA . PRO A 1 104 ? 22.050 0.710 -5.412 1.00 57.72 104 PRO A CA 1
ATOM 827 C C . PRO A 1 104 ? 21.944 1.679 -4.247 1.00 57.72 104 PRO A C 1
ATOM 829 O O . PRO A 1 104 ? 22.427 1.394 -3.148 1.00 57.72 104 PRO A O 1
ATOM 832 N N . THR A 1 105 ? 21.232 2.786 -4.432 1.00 58.72 105 THR A N 1
ATOM 833 C CA . THR A 1 105 ? 20.763 3.509 -3.255 1.00 58.72 105 THR A CA 1
ATOM 834 C C . THR A 1 105 ? 19.834 2.568 -2.491 1.00 58.72 105 THR A C 1
ATOM 836 O O . THR A 1 105 ? 18.872 2.038 -3.052 1.00 58.72 105 THR A O 1
ATOM 839 N N . THR A 1 106 ? 20.108 2.344 -1.205 1.00 61.25 106 THR A N 1
ATOM 840 C CA . THR A 1 106 ? 19.314 1.464 -0.330 1.00 61.25 106 THR A CA 1
ATOM 841 C C . THR A 1 106 ? 17.813 1.792 -0.411 1.00 61.25 106 THR A C 1
ATOM 843 O O . THR A 1 106 ? 16.967 0.902 -0.408 1.00 61.25 106 THR A O 1
ATOM 846 N N . THR A 1 107 ? 17.472 3.069 -0.619 1.00 59.75 107 THR A N 1
ATOM 847 C CA . THR A 1 107 ? 16.112 3.584 -0.858 1.00 59.75 107 THR A CA 1
ATOM 848 C C . THR A 1 107 ? 15.376 2.926 -2.033 1.00 59.75 107 THR A C 1
ATOM 850 O O . THR A 1 107 ? 14.160 2.734 -1.968 1.00 59.75 107 THR A O 1
ATOM 853 N N . THR A 1 108 ? 16.087 2.558 -3.102 1.00 69.19 108 THR A N 1
ATOM 854 C CA . THR A 1 108 ? 15.501 1.952 -4.309 1.00 69.19 108 THR A CA 1
ATOM 855 C C . THR A 1 108 ? 15.013 0.528 -4.059 1.00 69.19 108 THR A C 1
ATOM 857 O O . THR A 1 108 ? 13.978 0.141 -4.599 1.00 69.19 108 THR A O 1
ATOM 860 N N . ALA A 1 109 ? 15.712 -0.234 -3.215 1.00 78.62 109 ALA A N 1
ATOM 861 C CA . ALA A 1 109 ? 15.285 -1.573 -2.817 1.00 78.62 109 ALA A CA 1
ATOM 862 C C . ALA A 1 109 ? 14.109 -1.512 -1.824 1.00 78.62 109 ALA A C 1
ATOM 864 O O . ALA A 1 109 ? 13.105 -2.201 -1.997 1.00 78.62 109 ALA A O 1
ATOM 865 N N . LEU A 1 110 ? 14.169 -0.592 -0.855 1.00 85.00 110 LEU A N 1
ATOM 866 C CA . LEU A 1 110 ? 13.171 -0.475 0.214 1.00 85.00 110 LEU A CA 1
ATOM 867 C C . LEU A 1 110 ? 11.738 -0.255 -0.272 1.00 85.00 110 LEU A C 1
ATOM 869 O O . LEU A 1 110 ? 10.792 -0.755 0.335 1.00 85.00 110 LEU A O 1
ATOM 873 N N . ARG A 1 111 ? 11.539 0.499 -1.358 1.00 88.44 111 ARG A N 1
ATOM 874 C CA . ARG A 1 111 ? 10.189 0.721 -1.907 1.00 88.44 111 ARG A CA 1
ATOM 875 C C . ARG A 1 111 ? 9.571 -0.565 -2.471 1.00 88.44 111 ARG A C 1
ATOM 877 O O . ARG A 1 111 ? 8.350 -0.709 -2.407 1.00 88.44 111 ARG A O 1
ATOM 884 N N . PHE A 1 112 ? 10.388 -1.494 -2.979 1.00 91.81 112 PHE A N 1
ATOM 885 C CA . PHE A 1 112 ? 9.923 -2.800 -3.455 1.00 91.81 112 PHE A CA 1
ATOM 886 C C . PHE A 1 112 ? 9.488 -3.666 -2.280 1.00 91.81 112 PHE A C 1
ATOM 888 O O . PHE A 1 112 ? 8.406 -4.246 -2.320 1.00 91.81 112 PHE A O 1
ATOM 895 N N . ASP A 1 113 ? 10.265 -3.670 -1.200 1.00 92.31 113 ASP A N 1
ATOM 896 C CA . ASP A 1 113 ? 9.928 -4.418 0.014 1.00 92.31 113 ASP A CA 1
ATOM 897 C C . ASP A 1 113 ? 8.691 -3.834 0.702 1.00 92.31 113 ASP A C 1
ATOM 899 O O . ASP A 1 113 ? 7.787 -4.562 1.106 1.00 92.31 113 ASP A O 1
ATOM 903 N N . ALA A 1 114 ? 8.564 -2.507 0.726 1.00 95.19 114 ALA A N 1
ATOM 904 C CA . ALA A 1 114 ? 7.363 -1.851 1.226 1.00 95.19 114 ALA A CA 1
ATOM 905 C C . ALA A 1 114 ? 6.117 -2.138 0.371 1.00 95.19 114 ALA A C 1
ATOM 907 O O . ALA A 1 114 ? 4.996 -2.082 0.875 1.00 95.19 114 ALA A O 1
ATOM 908 N N . GLU A 1 115 ? 6.265 -2.368 -0.936 1.00 96.50 115 GLU A N 1
ATOM 909 C CA . GLU A 1 115 ? 5.159 -2.794 -1.807 1.00 96.50 115 GLU A CA 1
ATOM 910 C C . GLU A 1 115 ? 4.813 -4.269 -1.626 1.00 96.50 115 GLU A C 1
ATOM 912 O O . GLU A 1 115 ? 3.628 -4.589 -1.623 1.00 96.50 115 GLU A O 1
ATOM 917 N N . ASP A 1 116 ? 5.795 -5.133 -1.373 1.00 95.94 116 ASP A N 1
ATOM 918 C CA . ASP A 1 116 ? 5.551 -6.538 -1.038 1.00 95.94 116 ASP A CA 1
ATOM 919 C C . ASP A 1 116 ? 4.781 -6.680 0.290 1.00 95.94 116 ASP A C 1
ATOM 921 O O . ASP A 1 116 ? 3.763 -7.368 0.352 1.00 95.94 116 ASP A O 1
ATOM 925 N N . LEU A 1 117 ? 5.145 -5.910 1.324 1.00 97.38 117 LEU A N 1
ATOM 926 C CA . LEU A 1 117 ? 4.366 -5.874 2.571 1.00 97.38 117 LEU A CA 1
ATOM 927 C C . LEU A 1 117 ? 2.961 -5.286 2.378 1.00 97.38 117 LEU A C 1
ATOM 929 O O . LEU A 1 117 ? 2.004 -5.750 2.997 1.00 97.38 117 LEU A O 1
ATOM 933 N N . ALA A 1 118 ? 2.798 -4.294 1.497 1.00 97.44 118 ALA A N 1
ATOM 934 C CA . ALA A 1 118 ? 1.473 -3.774 1.159 1.00 97.44 118 ALA A CA 1
ATOM 935 C C . ALA A 1 118 ? 0.618 -4.799 0.393 1.00 97.44 118 ALA A C 1
ATOM 937 O O . ALA A 1 118 ? -0.607 -4.794 0.537 1.00 97.44 118 ALA A O 1
ATOM 938 N N . LEU A 1 119 ? 1.235 -5.678 -0.403 1.00 97.62 119 LEU A N 1
ATOM 939 C CA . LEU A 1 119 ? 0.566 -6.826 -1.009 1.00 97.62 119 LEU A CA 1
ATOM 940 C C . LEU A 1 119 ? 0.084 -7.810 0.061 1.00 97.62 119 LEU A C 1
ATOM 942 O O . LEU A 1 119 ? -1.082 -8.192 0.007 1.00 97.62 119 LEU A O 1
ATOM 946 N N . ASN A 1 120 ? 0.907 -8.134 1.062 1.00 98.00 120 ASN A N 1
ATOM 947 C CA . ASN A 1 120 ? 0.501 -9.023 2.159 1.00 98.00 120 ASN A CA 1
ATOM 948 C C . ASN A 1 120 ? -0.717 -8.465 2.907 1.00 98.00 120 ASN A C 1
ATOM 950 O O . ASN A 1 120 ? -1.712 -9.162 3.086 1.00 98.00 120 ASN A O 1
ATOM 954 N N . VAL A 1 121 ? -0.692 -7.172 3.257 1.00 98.00 121 VAL A N 1
ATOM 955 C CA . VAL A 1 121 ? -1.853 -6.514 3.876 1.00 98.00 121 VAL A CA 1
ATOM 956 C C . VAL A 1 121 ? -3.063 -6.532 2.940 1.00 98.00 121 VAL A C 1
ATOM 958 O O . VAL A 1 121 ? -4.163 -6.819 3.391 1.00 98.00 121 VAL A O 1
ATOM 961 N N . SER A 1 122 ? -2.890 -6.291 1.637 1.00 97.44 122 SER A N 1
ATOM 962 C CA . SER A 1 122 ? -4.006 -6.330 0.675 1.00 97.44 122 SER A CA 1
ATOM 963 C C . SER A 1 122 ? -4.626 -7.729 0.551 1.00 97.44 122 SER A C 1
ATOM 965 O O . SER A 1 122 ? -5.841 -7.836 0.420 1.00 97.44 122 SER A O 1
ATOM 967 N N . ALA A 1 123 ? -3.831 -8.797 0.638 1.00 97.88 123 ALA A N 1
ATOM 968 C CA . ALA A 1 123 ? -4.346 -10.165 0.651 1.00 97.88 123 ALA A CA 1
ATOM 969 C C . ALA A 1 123 ? -5.188 -10.442 1.907 1.00 97.88 123 ALA A C 1
ATOM 971 O O . ALA A 1 123 ? -6.303 -10.945 1.793 1.00 97.88 123 ALA A O 1
ATOM 972 N N . HIS A 1 124 ? -4.715 -10.014 3.083 1.00 97.81 124 HIS A N 1
ATOM 973 C CA . HIS A 1 124 ? -5.497 -10.085 4.326 1.00 97.81 124 HIS A CA 1
ATOM 974 C C . HIS A 1 124 ? -6.784 -9.254 4.260 1.00 97.81 124 HIS A C 1
ATOM 976 O O . HIS A 1 124 ? -7.818 -9.669 4.772 1.00 97.81 124 HIS A O 1
ATOM 982 N N . MET A 1 125 ? -6.762 -8.104 3.580 1.00 97.44 125 MET A N 1
ATOM 983 C CA . MET A 1 125 ? -7.964 -7.302 3.335 1.00 97.44 125 MET A CA 1
ATOM 984 C C . MET A 1 125 ? -8.996 -8.054 2.485 1.00 97.44 125 MET A C 1
ATOM 986 O O . MET A 1 125 ? -10.170 -8.062 2.846 1.00 97.44 125 MET A O 1
ATOM 990 N N . PHE A 1 126 ? -8.583 -8.698 1.386 1.00 97.44 126 PHE A N 1
ATOM 991 C CA . PHE A 1 126 ? -9.478 -9.554 0.596 1.00 97.44 126 PHE A CA 1
ATOM 992 C C . PHE A 1 126 ? -10.026 -10.710 1.428 1.00 97.44 126 PHE A C 1
ATOM 994 O O . PHE A 1 126 ? -11.220 -10.992 1.382 1.00 97.44 126 PHE A O 1
ATOM 1001 N N . HIS A 1 127 ? -9.183 -11.335 2.244 1.00 97.06 127 HIS A N 1
ATOM 1002 C CA . HIS A 1 127 ? -9.619 -12.425 3.100 1.00 97.06 127 HIS A CA 1
ATOM 1003 C C . HIS A 1 127 ? -10.700 -11.993 4.093 1.00 97.06 127 HIS A C 1
ATOM 1005 O O . HIS A 1 127 ? -11.814 -12.513 4.095 1.00 97.06 127 HIS A O 1
ATOM 1011 N N . ILE A 1 128 ? -10.400 -10.966 4.882 1.00 96.31 128 ILE A N 1
ATOM 1012 C CA . ILE A 1 128 ? -11.215 -10.560 6.029 1.00 96.31 128 ILE A CA 1
ATOM 1013 C C . ILE A 1 128 ? -12.461 -9.764 5.617 1.00 96.31 128 ILE A C 1
ATOM 1015 O O . ILE A 1 128 ? -13.488 -9.819 6.296 1.00 96.31 128 ILE A O 1
ATOM 1019 N N . PHE A 1 129 ? -12.383 -8.989 4.533 1.00 95.44 129 PHE A N 1
ATOM 1020 C CA . PHE A 1 129 ? -13.467 -8.107 4.086 1.00 95.44 129 PHE A CA 1
ATOM 1021 C C . PHE A 1 129 ? -14.117 -8.528 2.774 1.00 95.44 129 PHE A C 1
ATOM 1023 O O . PHE A 1 129 ? -15.075 -7.898 2.348 1.00 95.44 129 PHE A O 1
ATOM 1030 N N . TRP A 1 130 ? -13.603 -9.533 2.082 1.00 94.19 130 TRP A N 1
ATOM 1031 C CA . TRP A 1 130 ? -14.210 -10.012 0.840 1.00 94.19 130 TRP A CA 1
ATOM 1032 C C . TRP A 1 130 ? -14.482 -11.518 0.870 1.00 94.19 130 TRP A C 1
ATOM 1034 O O . TRP A 1 130 ? -15.194 -12.026 0.011 1.00 94.19 130 TRP A O 1
ATOM 1044 N N . GLY A 1 131 ? -13.998 -12.221 1.902 1.00 94.38 131 GLY A N 1
ATOM 1045 C CA . GLY A 1 131 ? -14.254 -13.643 2.117 1.00 94.38 131 GLY A CA 1
ATOM 1046 C C . GLY A 1 131 ? -13.457 -14.559 1.190 1.00 94.38 131 GLY A C 1
ATOM 1047 O O . GLY A 1 131 ? -13.766 -15.744 1.099 1.00 94.38 131 GLY A O 1
ATOM 1048 N N . GLU A 1 132 ? -12.449 -14.036 0.489 1.00 96.44 132 GLU A N 1
ATOM 1049 C CA . GLU A 1 132 ? -11.633 -14.837 -0.423 1.00 96.44 132 GLU A CA 1
ATOM 1050 C C . GLU A 1 132 ? -10.521 -15.581 0.331 1.00 96.44 132 GLU A C 1
ATOM 1052 O O . GLU A 1 132 ? -9.866 -15.042 1.222 1.00 96.44 132 GLU A O 1
ATOM 1057 N N . ALA A 1 133 ? -10.279 -16.843 -0.015 1.00 96.62 133 ALA A N 1
ATOM 1058 C CA . ALA A 1 133 ? -9.156 -17.587 0.547 1.00 96.62 133 ALA A CA 1
ATOM 1059 C C . ALA A 1 133 ? -7.838 -17.073 -0.044 1.00 96.62 133 ALA A C 1
ATOM 1061 O O . ALA A 1 133 ? -7.740 -16.894 -1.255 1.00 96.62 133 ALA A O 1
ATOM 1062 N N . ILE A 1 134 ? -6.816 -16.873 0.792 1.00 96.94 134 ILE A N 1
ATOM 1063 C CA . ILE A 1 134 ? -5.488 -16.475 0.314 1.00 96.94 134 ILE A CA 1
ATOM 1064 C C . ILE A 1 134 ? -4.836 -17.676 -0.394 1.00 96.94 134 ILE A C 1
ATOM 1066 O O . ILE A 1 134 ? -4.613 -18.700 0.256 1.00 96.94 134 ILE A O 1
ATOM 1070 N N . PRO A 1 135 ? -4.500 -17.577 -1.696 1.00 95.38 135 PRO A N 1
ATOM 1071 C CA . PRO A 1 135 ? -3.827 -18.652 -2.413 1.00 95.38 135 PRO A CA 1
ATOM 1072 C C . PRO A 1 135 ? -2.453 -18.958 -1.792 1.00 95.38 135 PRO A C 1
ATOM 1074 O O . PRO A 1 135 ? -1.693 -18.015 -1.538 1.00 95.38 135 PRO A O 1
ATOM 1077 N N . PRO A 1 136 ? -2.087 -20.237 -1.578 1.00 95.06 136 PRO A N 1
ATOM 1078 C CA . PRO A 1 136 ? -0.782 -20.615 -1.031 1.00 95.06 136 PRO A CA 1
ATOM 1079 C C . PRO A 1 136 ? 0.403 -20.040 -1.819 1.00 95.06 136 PRO A C 1
ATOM 1081 O O . PRO A 1 136 ? 1.427 -19.684 -1.244 1.00 95.06 136 PRO A O 1
ATOM 1084 N N . GLU A 1 137 ? 0.254 -19.870 -3.133 1.00 94.56 137 GLU A N 1
ATOM 1085 C CA . GLU A 1 137 ? 1.273 -19.330 -4.036 1.00 94.56 137 GLU A CA 1
ATOM 1086 C C . GLU A 1 137 ? 1.620 -17.863 -3.730 1.00 94.56 137 GLU A C 1
ATOM 1088 O O . GLU A 1 137 ? 2.724 -17.398 -4.038 1.00 94.56 137 GLU A O 1
ATOM 1093 N N . LEU A 1 138 ? 0.711 -17.124 -3.077 1.00 93.75 138 LEU A N 1
ATOM 1094 C CA . LEU A 1 138 ? 0.995 -15.784 -2.571 1.00 93.75 138 LEU A CA 1
ATOM 1095 C C . LEU A 1 138 ? 1.867 -15.790 -1.317 1.00 93.75 138 LEU A C 1
ATOM 1097 O O . LEU A 1 138 ? 2.270 -14.704 -0.910 1.00 93.75 138 LEU A O 1
ATOM 1101 N N . ASN A 1 139 ? 2.198 -16.939 -0.716 1.00 94.62 139 ASN A N 1
ATOM 1102 C CA . ASN A 1 139 ? 3.099 -17.057 0.440 1.00 94.62 139 ASN A CA 1
ATOM 1103 C C . ASN A 1 139 ? 2.909 -15.916 1.463 1.00 94.62 139 ASN A C 1
ATOM 1105 O O . ASN A 1 139 ? 3.872 -15.245 1.836 1.00 94.62 139 ASN A O 1
ATOM 1109 N N . VAL A 1 140 ? 1.655 -15.596 1.799 1.00 96.75 140 VAL A N 1
ATOM 1110 C CA . VAL A 1 140 ? 1.343 -14.448 2.659 1.00 96.75 140 VAL A CA 1
ATOM 1111 C C . VAL A 1 140 ? 1.552 -14.885 4.103 1.00 96.75 140 VAL A C 1
ATOM 1113 O O . VAL A 1 140 ? 0.897 -15.835 4.535 1.00 96.75 140 VAL A O 1
ATOM 1116 N N . PRO A 1 141 ? 2.441 -14.223 4.858 1.00 96.50 141 PRO A N 1
ATOM 1117 C CA . PRO A 1 141 ? 2.640 -14.563 6.254 1.00 96.50 141 PRO A CA 1
ATOM 1118 C C . PRO A 1 141 ? 1.392 -14.205 7.079 1.00 96.50 141 PRO A C 1
ATOM 1120 O O . PRO A 1 141 ? 0.629 -13.308 6.692 1.00 96.50 141 PRO A O 1
ATOM 1123 N N . PRO A 1 142 ? 1.186 -14.842 8.245 1.00 95.06 142 PRO A N 1
ATOM 1124 C CA . PRO A 1 142 ? 0.144 -14.445 9.189 1.00 95.06 142 PRO A CA 1
ATOM 1125 C C . PRO A 1 142 ? 0.198 -12.945 9.529 1.00 95.06 142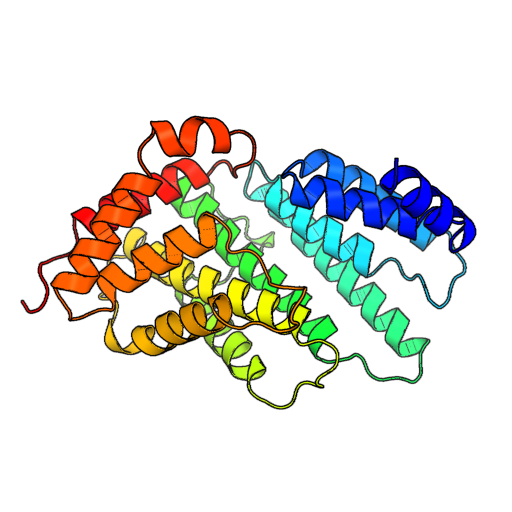 PRO A C 1
ATOM 1127 O O . PRO A 1 142 ? 1.244 -12.296 9.403 1.00 95.06 142 PRO A O 1
ATOM 1130 N N . LEU A 1 143 ? -0.922 -12.373 9.985 1.00 94.19 143 LEU A N 1
ATOM 1131 C CA . LEU A 1 143 ? -1.005 -10.938 10.297 1.00 94.19 143 LEU A CA 1
ATOM 1132 C C . LEU A 1 143 ? 0.028 -10.482 11.335 1.00 94.19 143 LEU A C 1
ATOM 1134 O O . LEU A 1 143 ? 0.626 -9.424 11.162 1.00 94.19 143 LEU A O 1
ATOM 1138 N N . GLU A 1 144 ? 0.282 -11.285 12.369 1.00 93.12 144 GLU A N 1
ATOM 1139 C CA . GLU A 1 144 ? 1.292 -10.989 13.395 1.00 93.12 144 GLU A CA 1
ATOM 1140 C C . GLU A 1 144 ? 2.709 -10.902 12.805 1.00 93.12 144 GLU A C 1
ATOM 1142 O O . GLU A 1 144 ? 3.470 -9.976 13.088 1.00 93.12 144 GLU A O 1
ATOM 1147 N N . GLU A 1 145 ? 3.069 -11.830 11.921 1.00 95.56 145 GLU A N 1
ATOM 1148 C CA . GLU A 1 145 ? 4.360 -11.785 11.240 1.00 95.56 145 GLU A CA 1
ATOM 1149 C C . GLU A 1 145 ? 4.436 -10.605 10.256 1.00 95.56 145 GLU A C 1
ATOM 1151 O O . GLU A 1 145 ? 5.459 -9.918 10.193 1.00 95.56 145 GLU A O 1
ATOM 1156 N N . THR A 1 146 ? 3.342 -10.307 9.546 1.00 96.62 146 THR A N 1
ATOM 1157 C CA . THR A 1 146 ? 3.227 -9.123 8.675 1.00 96.62 146 THR A CA 1
ATOM 1158 C C . THR A 1 146 ? 3.464 -7.830 9.461 1.00 96.62 146 THR A C 1
ATOM 1160 O O . THR A 1 146 ? 4.221 -6.962 9.023 1.00 96.62 146 THR A O 1
ATOM 1163 N N . GLU A 1 147 ? 2.865 -7.709 10.643 1.00 95.25 147 GLU A N 1
ATOM 1164 C CA . GLU A 1 147 ? 3.047 -6.586 11.563 1.00 95.25 147 GLU A CA 1
ATOM 1165 C C . GLU A 1 147 ? 4.515 -6.450 12.000 1.00 95.25 147 GLU A C 1
ATOM 1167 O O . GLU A 1 147 ? 5.103 -5.369 11.900 1.00 95.25 147 GLU A O 1
ATOM 1172 N N . ASN A 1 148 ? 5.149 -7.555 12.398 1.00 95.56 148 ASN A N 1
ATOM 1173 C CA . ASN A 1 148 ? 6.561 -7.584 12.782 1.00 95.56 148 ASN A CA 1
ATOM 1174 C C . ASN A 1 148 ? 7.498 -7.205 11.625 1.00 95.56 148 ASN A C 1
ATOM 1176 O O . ASN A 1 148 ? 8.483 -6.486 11.821 1.00 95.56 148 ASN A O 1
ATOM 1180 N N . LEU A 1 149 ? 7.206 -7.651 10.402 1.00 96.75 149 LEU A N 1
ATOM 1181 C CA . LEU A 1 149 ? 7.937 -7.248 9.199 1.00 96.75 149 LEU A CA 1
ATOM 1182 C C . LEU A 1 149 ? 7.796 -5.743 8.928 1.00 96.75 149 LEU A C 1
ATOM 1184 O O . LEU A 1 149 ? 8.800 -5.077 8.667 1.00 96.75 149 LEU A O 1
ATOM 1188 N N . LEU A 1 150 ? 6.586 -5.189 9.060 1.00 96.94 150 LEU A N 1
ATOM 1189 C CA . LEU A 1 150 ? 6.326 -3.754 8.909 1.00 96.94 150 LEU A CA 1
ATOM 1190 C C . LEU A 1 150 ? 7.079 -2.928 9.960 1.00 96.94 150 LEU A C 1
ATOM 1192 O O . LEU A 1 150 ? 7.732 -1.945 9.602 1.00 96.94 150 LEU A O 1
ATOM 1196 N N . LYS A 1 151 ? 7.060 -3.339 11.236 1.00 95.75 151 LYS A N 1
ATOM 1197 C CA . LYS A 1 151 ? 7.830 -2.693 12.317 1.00 95.75 151 LYS A CA 1
ATOM 1198 C C . LYS A 1 151 ? 9.330 -2.693 12.006 1.00 95.75 151 LYS A C 1
ATOM 1200 O O . LYS A 1 151 ? 9.966 -1.638 12.052 1.00 95.75 151 LYS A O 1
ATOM 1205 N N . ARG A 1 152 ? 9.888 -3.854 11.632 1.00 94.12 152 ARG A N 1
ATOM 1206 C CA . ARG A 1 152 ? 11.315 -4.003 11.285 1.00 94.12 152 ARG A CA 1
ATOM 1207 C C . ARG A 1 152 ? 11.722 -3.097 10.125 1.00 94.12 152 ARG A C 1
ATOM 1209 O O . ARG A 1 152 ? 12.666 -2.325 10.275 1.00 94.12 152 ARG A O 1
ATOM 1216 N N . LEU A 1 153 ? 10.986 -3.141 9.013 1.00 92.75 153 LEU A N 1
ATOM 1217 C CA . LEU A 1 153 ? 11.302 -2.339 7.830 1.00 92.75 153 LEU A CA 1
ATOM 1218 C C . LEU A 1 153 ? 11.136 -0.836 8.090 1.00 92.75 153 LEU A C 1
ATOM 1220 O O . LEU A 1 153 ? 11.916 -0.030 7.598 1.00 92.75 153 LEU A O 1
ATOM 1224 N N . THR A 1 154 ? 10.155 -0.431 8.900 1.00 92.62 154 THR A N 1
ATOM 1225 C CA . THR A 1 154 ? 9.978 0.991 9.239 1.00 92.62 154 THR A CA 1
ATOM 1226 C C . THR A 1 154 ? 11.110 1.505 10.134 1.00 92.62 154 THR A C 1
ATOM 1228 O O . THR A 1 154 ? 11.562 2.642 9.979 1.00 92.62 154 THR A O 1
ATOM 1231 N N . ASN A 1 155 ? 11.609 0.682 11.058 1.00 90.19 155 ASN A N 1
ATOM 1232 C CA . ASN A 1 155 ? 12.746 1.031 11.914 1.00 90.19 155 ASN A CA 1
ATOM 1233 C C . ASN A 1 155 ? 14.083 1.027 11.165 1.00 90.19 155 ASN A C 1
ATOM 1235 O O . ASN A 1 155 ? 14.963 1.815 11.498 1.00 90.19 155 ASN A O 1
ATOM 1239 N N . SER A 1 156 ? 14.238 0.233 10.105 1.00 86.44 156 SER A N 1
ATOM 1240 C CA . SER A 1 156 ? 15.438 0.325 9.268 1.00 86.44 156 SER A CA 1
ATOM 1241 C C . SER A 1 156 ? 15.499 1.620 8.451 1.00 86.44 156 SER A C 1
ATOM 1243 O O . SER A 1 156 ? 16.565 1.937 7.932 1.00 86.44 156 SER A O 1
ATOM 1245 N N . LEU A 1 157 ? 14.405 2.396 8.344 1.00 81.88 157 LEU A N 1
ATOM 1246 C CA . LEU A 1 157 ? 14.390 3.702 7.664 1.00 81.88 157 LEU A CA 1
ATOM 1247 C C . LEU A 1 157 ? 15.091 4.826 8.449 1.00 81.88 157 LEU A C 1
ATOM 1249 O O . LEU A 1 157 ? 15.456 5.837 7.857 1.00 81.88 157 LEU A O 1
ATOM 1253 N N . THR A 1 158 ? 15.283 4.688 9.765 1.00 65.19 158 THR A N 1
ATOM 1254 C CA . THR A 1 158 ? 15.884 5.746 10.608 1.00 65.19 158 THR A CA 1
ATOM 1255 C C . THR A 1 158 ? 17.414 5.775 10.583 1.00 65.19 158 THR A C 1
ATOM 1257 O O . THR A 1 158 ? 18.016 6.744 11.036 1.00 65.19 158 THR A O 1
ATOM 1260 N N . SER A 1 159 ? 18.059 4.754 10.022 1.00 53.16 159 SER A N 1
ATOM 1261 C CA . SER A 1 159 ? 19.516 4.620 9.972 1.00 53.16 159 SER A CA 1
ATOM 1262 C C . SER A 1 159 ? 20.071 4.937 8.576 1.00 53.16 159 SER A C 1
ATOM 1264 O O . SER A 1 159 ? 20.106 4.066 7.713 1.00 53.16 159 SER A O 1
ATOM 1266 N N . GLY A 1 160 ? 20.544 6.172 8.366 1.00 49.19 160 GLY A N 1
ATOM 1267 C CA . GLY A 1 160 ? 21.628 6.446 7.406 1.00 49.19 160 GLY A CA 1
ATOM 1268 C C . GLY A 1 160 ? 21.283 6.703 5.933 1.00 49.19 160 GLY A C 1
ATOM 1269 O O . GLY A 1 160 ? 22.144 6.476 5.086 1.00 49.19 160 GLY A O 1
ATOM 1270 N N . TYR A 1 161 ? 20.084 7.182 5.583 1.00 54.53 161 TYR A N 1
ATOM 1271 C CA . TYR A 1 161 ? 19.772 7.430 4.167 1.00 54.53 161 TYR A CA 1
ATOM 1272 C C . TYR A 1 161 ? 20.266 8.795 3.671 1.00 54.53 161 TYR A C 1
ATOM 1274 O O . TYR A 1 161 ? 20.049 9.804 4.349 1.00 54.53 161 TYR A O 1
ATOM 1282 N N . PRO A 1 162 ? 20.861 8.854 2.465 1.00 53.62 162 PRO A N 1
ATOM 1283 C CA . PRO A 1 162 ? 21.284 10.104 1.854 1.00 53.62 162 PRO A CA 1
ATOM 1284 C C . PRO A 1 162 ? 20.131 11.099 1.707 1.00 53.62 162 PRO A C 1
ATOM 1286 O O . PRO A 1 162 ? 18.995 10.746 1.375 1.00 53.62 162 PRO A O 1
ATOM 1289 N N . THR A 1 163 ? 20.466 12.374 1.885 1.00 54.16 163 THR A N 1
ATOM 1290 C CA . THR A 1 163 ? 19.596 13.554 1.773 1.00 54.16 163 THR A CA 1
ATOM 1291 C C . THR A 1 163 ? 18.835 13.640 0.439 1.00 54.16 163 THR A C 1
ATOM 1293 O O . THR A 1 163 ? 17.807 14.311 0.368 1.00 54.16 163 THR A O 1
ATOM 1296 N N . GLU A 1 164 ? 19.314 12.958 -0.602 1.00 56.69 164 GLU A N 1
ATOM 1297 C CA . GLU A 1 164 ? 18.857 13.079 -1.991 1.00 56.69 164 GLU A CA 1
ATOM 1298 C C . GLU A 1 164 ? 17.459 12.495 -2.250 1.00 56.69 164 GLU A C 1
ATOM 1300 O O . GLU A 1 164 ? 16.759 12.973 -3.133 1.00 56.69 164 GLU A O 1
ATOM 1305 N N . ASN A 1 165 ? 16.992 11.524 -1.454 1.00 71.25 165 ASN A N 1
ATOM 1306 C CA . ASN A 1 165 ? 15.707 10.843 -1.698 1.00 71.25 165 ASN A CA 1
ATOM 1307 C C . ASN A 1 165 ? 14.692 10.985 -0.553 1.00 71.25 165 ASN A C 1
ATOM 1309 O O . ASN A 1 165 ? 13.873 10.093 -0.311 1.00 71.25 165 ASN A O 1
ATOM 1313 N N . LYS A 1 166 ? 14.713 12.123 0.154 1.00 78.69 166 LYS A N 1
ATOM 1314 C CA . LYS A 1 166 ? 13.809 12.396 1.288 1.00 78.69 166 LYS A CA 1
ATOM 1315 C C . LYS A 1 166 ? 12.323 12.220 0.941 1.00 78.69 166 LYS A C 1
ATOM 1317 O O . LYS A 1 166 ? 11.579 11.705 1.771 1.00 78.69 166 LYS A O 1
ATOM 1322 N N . LEU A 1 167 ? 11.899 12.596 -0.271 1.00 81.56 167 LEU A N 1
ATOM 1323 C CA . LEU A 1 167 ? 10.507 12.447 -0.729 1.00 81.56 167 LEU A CA 1
ATOM 1324 C C . LEU A 1 167 ? 10.088 10.975 -0.820 1.00 81.56 167 LEU A C 1
ATOM 1326 O O . LEU A 1 167 ? 9.069 10.585 -0.250 1.00 81.56 167 LEU A O 1
ATOM 1330 N N . ILE A 1 168 ? 10.892 10.140 -1.486 1.00 82.56 168 ILE A N 1
ATOM 1331 C CA . ILE A 1 168 ? 10.616 8.702 -1.616 1.00 82.56 168 ILE A CA 1
ATOM 1332 C C . ILE A 1 168 ? 10.588 8.051 -0.231 1.00 82.56 168 ILE A C 1
ATOM 1334 O O . ILE A 1 168 ? 9.670 7.293 0.069 1.00 82.56 168 ILE A O 1
ATOM 1338 N N . LEU A 1 169 ? 11.544 8.387 0.638 1.00 85.62 169 LEU A N 1
ATOM 1339 C CA . LEU A 1 169 ? 11.594 7.857 2.002 1.00 85.62 169 LEU A CA 1
ATOM 1340 C C . LEU A 1 169 ? 10.369 8.258 2.824 1.00 85.62 169 LEU A C 1
ATOM 1342 O O . LEU A 1 169 ? 9.792 7.405 3.494 1.00 85.62 169 LEU A O 1
ATOM 1346 N N . GLN A 1 170 ? 9.923 9.514 2.733 1.00 87.25 170 GLN A N 1
ATOM 1347 C CA . GLN A 1 170 ? 8.697 9.965 3.395 1.00 87.25 170 GLN A CA 1
ATOM 1348 C C . GLN A 1 170 ? 7.481 9.172 2.902 1.00 87.25 170 GLN A C 1
ATOM 1350 O O . GLN A 1 170 ? 6.673 8.735 3.722 1.00 87.25 170 GLN A O 1
ATOM 1355 N N . HIS A 1 171 ? 7.367 8.936 1.591 1.00 88.69 171 HIS A N 1
ATOM 1356 C CA . HIS A 1 171 ? 6.305 8.112 1.008 1.00 88.69 171 HIS A CA 1
ATOM 1357 C C . HIS A 1 171 ? 6.347 6.655 1.485 1.00 88.69 171 HIS A C 1
ATOM 1359 O O . HIS A 1 171 ? 5.305 6.091 1.828 1.00 88.69 171 HIS A O 1
ATOM 1365 N N . VAL A 1 172 ? 7.534 6.043 1.501 1.00 91.62 172 VAL A N 1
ATOM 1366 C CA . VAL A 1 172 ? 7.735 4.661 1.954 1.00 91.62 172 VAL A CA 1
ATOM 1367 C C . VAL A 1 172 ? 7.384 4.538 3.435 1.00 91.62 172 VAL A C 1
ATOM 1369 O O . VAL A 1 172 ? 6.574 3.688 3.791 1.00 91.62 172 VAL A O 1
ATOM 1372 N N . GLU A 1 173 ? 7.896 5.431 4.282 1.00 92.50 173 GLU A N 1
ATOM 1373 C CA . GLU A 1 173 ? 7.587 5.479 5.714 1.00 92.50 173 GLU A CA 1
ATOM 1374 C C . GLU A 1 173 ? 6.079 5.611 5.961 1.00 92.50 173 GLU A C 1
ATOM 1376 O O . GLU A 1 173 ? 5.496 4.804 6.686 1.00 92.50 173 GLU A O 1
ATOM 1381 N N . ARG A 1 174 ? 5.419 6.567 5.294 1.00 93.94 174 ARG A N 1
ATOM 1382 C CA . ARG A 1 174 ? 3.968 6.773 5.408 1.00 93.94 174 ARG A CA 1
ATOM 1383 C C . ARG A 1 174 ? 3.195 5.504 5.087 1.00 93.94 174 ARG A C 1
ATOM 1385 O O . ARG A 1 174 ? 2.282 5.121 5.816 1.00 93.94 174 ARG A O 1
ATOM 1392 N N . LYS A 1 175 ? 3.555 4.857 3.979 1.00 94.81 175 LYS A N 1
ATOM 1393 C CA . LYS A 1 175 ? 2.922 3.625 3.513 1.00 94.81 175 LYS A CA 1
ATOM 1394 C C . LYS A 1 175 ? 3.130 2.483 4.500 1.00 94.81 175 LYS A C 1
ATOM 1396 O O . LYS A 1 175 ? 2.170 1.767 4.770 1.00 94.81 175 LYS A O 1
ATOM 1401 N N . LEU A 1 176 ? 4.338 2.306 5.029 1.00 96.81 176 LEU A N 1
ATOM 1402 C CA . LEU A 1 176 ? 4.622 1.250 5.997 1.00 96.81 176 LEU A CA 1
ATOM 1403 C C . LEU A 1 176 ? 3.824 1.446 7.284 1.00 96.81 176 LEU A C 1
ATOM 1405 O O . LEU A 1 176 ? 3.146 0.519 7.709 1.00 96.81 176 LEU A O 1
ATOM 1409 N N . ILE A 1 177 ? 3.813 2.658 7.847 1.00 97.44 177 ILE A N 1
ATOM 1410 C CA . ILE A 1 177 ? 3.076 2.926 9.089 1.00 97.44 177 ILE A CA 1
ATOM 1411 C C . ILE A 1 177 ? 1.561 2.808 8.870 1.00 97.44 177 ILE A C 1
ATOM 1413 O O . ILE A 1 177 ? 0.860 2.230 9.695 1.00 97.44 177 ILE A O 1
ATOM 1417 N N . THR A 1 178 ? 1.045 3.281 7.731 1.00 97.50 178 THR A N 1
ATOM 1418 C CA . THR A 1 178 ? -0.383 3.126 7.396 1.00 97.50 178 THR A CA 1
ATOM 1419 C C . THR A 1 178 ? -0.771 1.647 7.298 1.00 97.50 178 THR A C 1
ATOM 1421 O O . THR A 1 178 ? -1.797 1.240 7.839 1.00 97.50 178 THR A O 1
ATOM 1424 N N . ASN A 1 179 ? 0.054 0.824 6.641 1.00 98.06 179 ASN A N 1
ATOM 1425 C CA . ASN A 1 179 ? -0.183 -0.618 6.545 1.00 98.06 179 ASN A CA 1
ATOM 1426 C C . ASN A 1 179 ? 0.001 -1.331 7.890 1.00 98.06 179 ASN A C 1
ATOM 1428 O O . ASN A 1 179 ? -0.744 -2.263 8.166 1.00 98.06 179 ASN A O 1
ATOM 1432 N N . LEU A 1 180 ? 0.928 -0.878 8.741 1.00 97.88 180 LEU A N 1
ATOM 1433 C CA . LEU A 1 180 ? 1.117 -1.397 10.098 1.00 97.88 180 LEU A CA 1
ATOM 1434 C C . LEU A 1 180 ? -0.150 -1.209 10.929 1.00 97.88 180 LEU A C 1
ATOM 1436 O O . LEU A 1 180 ? -0.687 -2.170 11.468 1.00 97.88 180 LEU A O 1
ATOM 1440 N N . LEU A 1 181 ? -0.666 0.019 10.978 1.00 97.12 181 LEU A N 1
ATOM 1441 C CA . LEU A 1 181 ? -1.888 0.331 11.717 1.00 97.12 181 LEU A CA 1
ATOM 1442 C C . LEU A 1 181 ? -3.100 -0.423 11.149 1.00 97.12 181 LEU A C 1
ATOM 1444 O O . LEU A 1 181 ? -3.943 -0.889 11.912 1.00 97.12 181 LEU A O 1
ATOM 1448 N N . MET A 1 182 ? -3.171 -0.609 9.826 1.00 96.94 182 MET A N 1
ATOM 1449 C CA . MET A 1 182 ? -4.208 -1.444 9.212 1.00 96.94 182 MET A CA 1
ATOM 1450 C C . MET A 1 182 ? -4.063 -2.925 9.593 1.00 96.94 182 MET A C 1
ATOM 1452 O O . MET A 1 182 ? -5.068 -3.554 9.900 1.00 96.94 182 MET A O 1
ATOM 1456 N N . ALA A 1 183 ? -2.850 -3.485 9.620 1.00 96.31 183 ALA A N 1
ATOM 1457 C CA . ALA A 1 183 ? -2.615 -4.878 10.009 1.00 96.31 183 ALA A CA 1
ATOM 1458 C C . ALA A 1 183 ? -3.059 -5.154 11.456 1.00 96.31 183 ALA A C 1
ATOM 1460 O O . ALA A 1 183 ? -3.721 -6.156 11.716 1.00 96.31 183 ALA A O 1
ATOM 1461 N N . VAL A 1 184 ? -2.798 -4.220 12.374 1.00 94.31 184 VAL A N 1
ATOM 1462 C CA . VAL A 1 184 ? -3.272 -4.292 13.768 1.00 94.31 184 VAL A CA 1
ATOM 1463 C C . VAL A 1 184 ? -4.800 -4.315 13.833 1.00 94.31 184 VAL A C 1
ATOM 1465 O O . VAL A 1 184 ? -5.395 -5.131 14.537 1.00 94.31 184 VAL A O 1
ATOM 1468 N N . LEU A 1 185 ? -5.446 -3.440 13.059 1.00 93.12 185 LEU A N 1
ATOM 1469 C CA . LEU A 1 185 ? -6.902 -3.367 12.968 1.00 93.12 185 LEU A CA 1
ATOM 1470 C C . LEU A 1 185 ? -7.509 -4.627 12.333 1.00 93.12 185 LEU A C 1
ATOM 1472 O O . LEU A 1 185 ? -8.582 -5.051 12.753 1.00 93.12 185 LEU A O 1
ATOM 1476 N N . LEU A 1 186 ? -6.841 -5.236 11.352 1.00 94.56 186 LEU A N 1
ATOM 1477 C CA . LEU A 1 186 ? -7.244 -6.520 10.775 1.00 94.56 186 LEU A CA 1
ATOM 1478 C C . LEU A 1 186 ? -7.153 -7.647 11.800 1.00 94.56 186 LEU A C 1
ATOM 1480 O O . LEU A 1 186 ? -8.107 -8.409 11.937 1.00 94.56 186 LEU A O 1
ATOM 1484 N N . ARG A 1 187 ? -6.060 -7.698 12.571 1.00 91.81 187 ARG A N 1
ATOM 1485 C CA . ARG A 1 187 ? -5.866 -8.707 13.616 1.00 91.81 187 ARG A CA 1
ATOM 1486 C C . ARG A 1 187 ? -7.007 -8.654 14.621 1.00 91.81 187 ARG A C 1
ATOM 1488 O O . ARG A 1 187 ? -7.617 -9.675 14.888 1.00 91.81 187 ARG A O 1
ATOM 1495 N N . GLN A 1 188 ? -7.374 -7.456 15.075 1.00 88.81 188 GLN A N 1
ATOM 1496 C CA . GLN A 1 188 ? -8.499 -7.261 15.992 1.00 88.81 188 GLN A CA 1
ATOM 1497 C C . GLN A 1 188 ? -9.847 -7.738 15.437 1.00 88.81 188 GLN A C 1
ATOM 1499 O O . GLN A 1 188 ? -10.718 -8.141 16.207 1.00 88.81 188 GLN A O 1
ATOM 1504 N N . LYS A 1 189 ? -10.036 -7.675 14.115 1.00 90.25 189 LYS A N 1
ATOM 1505 C CA . LYS A 1 189 ? -11.257 -8.142 13.454 1.00 90.25 189 LYS A CA 1
ATOM 1506 C C . LYS A 1 189 ? -11.299 -9.664 13.316 1.00 90.25 189 LYS A C 1
ATOM 1508 O O . LYS A 1 189 ? -12.372 -10.237 13.466 1.00 90.25 189 LYS A O 1
ATOM 1513 N N . GLU A 1 190 ? -10.171 -10.289 12.991 1.00 87.81 190 GLU A N 1
ATOM 1514 C CA . GLU A 1 190 ? -10.062 -11.736 12.763 1.00 87.81 190 GLU A CA 1
ATOM 1515 C C . GLU A 1 190 ? -9.965 -12.524 14.079 1.00 87.81 190 GLU A C 1
ATOM 1517 O O . GLU A 1 190 ? -10.667 -13.513 14.274 1.00 87.81 190 GLU A O 1
ATOM 1522 N N . ALA A 1 191 ? -9.141 -12.043 15.009 1.00 80.75 191 ALA A N 1
ATOM 1523 C CA . ALA A 1 191 ? -8.931 -12.612 16.330 1.00 80.75 191 ALA A CA 1
ATOM 1524 C C . ALA A 1 191 ? -8.864 -11.462 17.351 1.00 80.75 191 ALA A C 1
ATOM 1526 O O . ALA A 1 19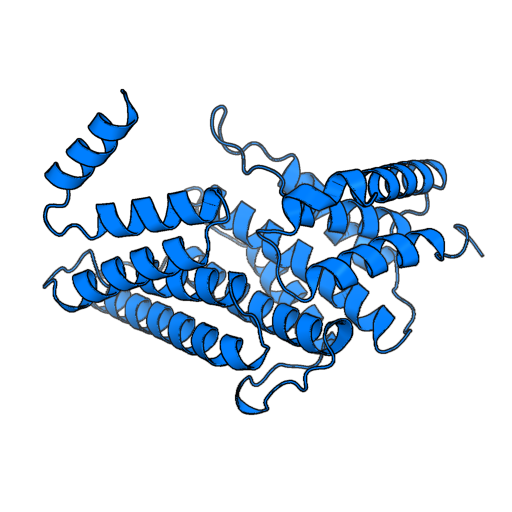1 ? -7.818 -10.819 17.447 1.00 80.75 191 ALA A O 1
ATOM 1527 N N . PRO A 1 192 ? -9.948 -11.184 18.108 1.00 74.06 192 PRO A N 1
ATOM 1528 C CA . PRO A 1 192 ? -10.020 -10.089 19.083 1.00 74.06 192 PRO A CA 1
ATOM 1529 C C . PRO A 1 192 ? -9.020 -10.250 20.244 1.00 74.06 192 PRO A C 1
ATOM 1531 O O . PRO A 1 192 ? -9.380 -10.582 21.372 1.00 74.06 192 PRO A O 1
ATOM 1534 N N . ALA A 1 193 ? -7.740 -10.038 19.965 1.00 70.69 193 ALA A N 1
ATOM 1535 C CA . ALA A 1 193 ? -6.655 -10.047 20.924 1.00 70.69 193 ALA A CA 1
ATOM 1536 C C . ALA A 1 193 ? -6.433 -8.614 21.419 1.00 70.69 193 ALA A C 1
ATOM 1538 O O . ALA A 1 193 ? -6.367 -7.703 20.595 1.00 70.69 193 ALA A O 1
ATOM 1539 N N . PRO A 1 194 ? -6.268 -8.383 22.734 1.00 71.94 194 PRO A N 1
ATOM 1540 C CA . PRO A 1 194 ? -6.035 -7.046 23.261 1.00 71.94 194 PRO A CA 1
ATOM 1541 C C . PRO A 1 194 ? -4.894 -6.343 22.515 1.00 71.94 194 PRO A C 1
ATOM 1543 O O . PRO A 1 194 ? -3.757 -6.819 22.485 1.00 71.94 194 PRO A O 1
ATOM 1546 N N . ILE A 1 195 ? -5.196 -5.204 21.892 1.00 78.38 195 ILE A N 1
ATOM 1547 C CA . ILE A 1 195 ? -4.170 -4.332 21.329 1.00 78.38 195 ILE A CA 1
ATOM 1548 C C . ILE A 1 195 ? -3.630 -3.484 22.476 1.00 78.38 195 ILE A C 1
ATOM 1550 O O . ILE A 1 195 ? -4.409 -2.801 23.131 1.00 78.38 195 ILE A O 1
ATOM 1554 N N . ASN A 1 196 ? -2.315 -3.498 22.704 1.00 85.69 196 ASN A N 1
ATOM 1555 C CA . ASN A 1 196 ? -1.678 -2.626 23.687 1.00 85.69 196 ASN A CA 1
ATOM 1556 C C . ASN A 1 196 ? -1.582 -1.187 23.136 1.00 85.69 196 ASN A C 1
ATOM 1558 O O . ASN A 1 196 ? -0.737 -0.938 22.277 1.00 85.69 196 ASN A O 1
ATOM 1562 N N . PRO A 1 197 ? -2.380 -0.214 23.618 1.00 87.69 197 PRO A N 1
ATOM 1563 C CA . PRO A 1 197 ? -2.381 1.148 23.076 1.00 87.69 197 PRO A CA 1
ATOM 1564 C C . PRO A 1 197 ? -1.010 1.830 23.162 1.00 87.69 197 PRO A C 1
ATOM 1566 O O . PRO A 1 197 ? -0.602 2.533 22.235 1.00 87.69 197 PRO A O 1
ATOM 1569 N N . VAL A 1 198 ? -0.282 1.579 24.256 1.00 90.00 198 VAL A N 1
ATOM 1570 C CA . VAL A 1 198 ? 1.021 2.190 24.560 1.00 90.00 198 VAL A CA 1
ATOM 1571 C C . VAL A 1 198 ? 2.075 1.784 23.534 1.00 90.00 198 VAL A C 1
ATOM 1573 O O . VAL A 1 198 ? 2.885 2.610 23.119 1.00 90.00 198 VAL A O 1
ATOM 1576 N N . GLU A 1 199 ? 2.026 0.537 23.063 1.00 92.19 199 GLU A N 1
ATOM 1577 C CA . GLU A 1 199 ? 2.946 0.025 22.044 1.00 92.19 199 GLU A CA 1
ATOM 1578 C C . GLU A 1 199 ? 2.823 0.792 20.717 1.00 92.19 199 GLU A C 1
ATOM 1580 O O . GLU A 1 199 ? 3.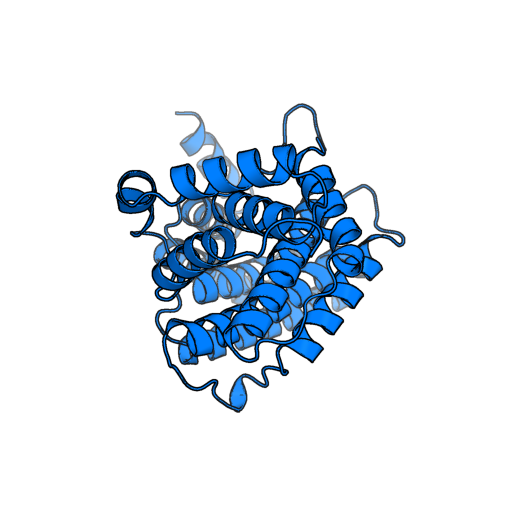813 0.969 20.002 1.00 92.19 199 GLU A O 1
ATOM 1585 N N . TYR A 1 200 ? 1.621 1.284 20.390 1.00 94.50 200 TYR A N 1
ATOM 1586 C CA . TYR A 1 200 ? 1.338 1.886 19.087 1.00 94.50 200 TYR A CA 1
ATOM 1587 C C . TYR A 1 200 ? 1.317 3.407 19.045 1.00 94.50 200 TYR A C 1
ATOM 1589 O O . TYR A 1 200 ? 1.416 3.981 17.956 1.00 94.50 200 TYR A O 1
ATOM 1597 N N . GLN A 1 201 ? 1.287 4.075 20.198 1.00 94.50 201 GLN A N 1
ATOM 1598 C CA . GLN A 1 201 ? 1.416 5.532 20.266 1.00 94.50 201 GLN A CA 1
ATOM 1599 C C . GLN A 1 201 ? 2.641 6.086 19.505 1.00 94.50 201 GLN A C 1
ATOM 1601 O O . GLN A 1 201 ? 2.472 7.080 18.789 1.00 94.50 201 GLN A O 1
ATOM 1606 N N . PRO A 1 202 ? 3.851 5.481 19.571 1.00 94.94 202 PRO A N 1
ATOM 1607 C CA . PRO A 1 202 ? 5.002 5.965 18.806 1.00 94.94 202 PRO A CA 1
ATOM 1608 C C . PRO A 1 202 ? 4.774 5.929 17.290 1.00 94.94 202 PRO A C 1
ATOM 1610 O O . PRO A 1 202 ? 5.176 6.853 16.585 1.00 94.94 202 PRO A O 1
ATOM 1613 N N . TRP A 1 203 ? 4.085 4.903 16.782 1.00 96.31 203 TRP A N 1
ATOM 1614 C CA . TRP A 1 203 ? 3.779 4.769 15.355 1.00 96.31 203 TRP A CA 1
ATOM 1615 C C . TRP A 1 203 ? 2.767 5.817 14.889 1.00 96.31 203 TRP A C 1
ATOM 1617 O O . TRP A 1 203 ? 2.959 6.424 13.837 1.00 96.31 203 TRP A O 1
ATOM 1627 N N . VAL A 1 204 ? 1.730 6.086 15.689 1.00 96.62 204 VAL A N 1
ATOM 1628 C CA . VAL A 1 204 ? 0.745 7.145 15.405 1.00 96.62 204 VAL A CA 1
ATOM 1629 C C . VAL A 1 204 ? 1.412 8.517 15.367 1.00 96.62 204 VAL A C 1
ATOM 1631 O O . VAL A 1 204 ? 1.189 9.288 14.433 1.00 96.62 204 VAL A O 1
ATOM 1634 N N . ARG A 1 205 ? 2.283 8.805 16.341 1.00 95.25 205 ARG A N 1
ATOM 1635 C CA . ARG A 1 205 ? 3.033 10.066 16.396 1.00 95.25 205 ARG A CA 1
ATOM 1636 C C . ARG A 1 205 ? 3.952 10.220 15.183 1.00 95.25 205 ARG A C 1
ATOM 1638 O O . ARG A 1 205 ? 3.915 11.249 14.517 1.00 95.25 205 ARG A O 1
ATOM 1645 N N . ARG A 1 206 ? 4.680 9.159 14.824 1.00 94.50 206 ARG A N 1
ATOM 1646 C CA . ARG A 1 206 ? 5.559 9.126 13.647 1.00 94.50 206 ARG A CA 1
ATOM 1647 C C . ARG A 1 206 ? 4.795 9.305 12.330 1.00 94.50 206 ARG A C 1
ATOM 1649 O O . ARG A 1 206 ? 5.300 9.962 11.423 1.00 94.50 206 ARG A O 1
ATOM 1656 N N . LEU A 1 207 ? 3.576 8.766 12.212 1.00 95.31 207 LEU A N 1
ATOM 1657 C CA . LEU A 1 207 ? 2.715 9.009 11.049 1.00 95.31 207 LEU A CA 1
ATOM 1658 C C . LEU A 1 207 ? 2.286 10.477 10.964 1.00 95.31 207 LEU A C 1
ATOM 1660 O O . LEU A 1 207 ? 2.364 11.058 9.884 1.00 95.31 207 LEU A O 1
ATOM 1664 N N . GLN A 1 208 ? 1.877 11.079 12.085 1.00 94.81 208 GLN A N 1
ATOM 1665 C CA . GLN A 1 208 ? 1.514 12.497 12.134 1.00 94.81 208 GLN A CA 1
ATOM 1666 C C . GLN A 1 208 ? 2.700 13.390 11.748 1.00 94.81 208 GLN A C 1
ATOM 1668 O O . GLN A 1 208 ? 2.580 14.215 10.849 1.00 94.81 208 GLN A O 1
ATOM 1673 N N . GLU A 1 209 ? 3.872 13.164 12.344 1.00 92.19 209 GLU A N 1
ATOM 1674 C CA . GLU A 1 209 ? 5.102 13.888 12.003 1.00 92.19 209 GLU A CA 1
ATOM 1675 C C . GLU A 1 209 ? 5.464 13.726 10.521 1.00 92.19 209 GLU A C 1
ATOM 1677 O O . GLU A 1 209 ? 5.898 14.676 9.874 1.00 92.19 209 GLU A O 1
ATOM 1682 N N . ASN A 1 210 ? 5.269 12.533 9.951 1.00 92.06 210 ASN A N 1
ATOM 1683 C CA . ASN A 1 210 ? 5.468 12.294 8.525 1.00 92.06 210 ASN A CA 1
ATOM 1684 C C . ASN A 1 210 ? 4.454 13.055 7.650 1.00 92.06 210 ASN A C 1
ATOM 1686 O O . ASN A 1 210 ? 4.809 13.465 6.545 1.00 92.06 210 ASN A O 1
ATOM 1690 N N . ILE A 1 211 ? 3.213 13.247 8.096 1.00 90.19 211 ILE A N 1
ATOM 1691 C CA . ILE A 1 211 ? 2.200 14.038 7.380 1.00 90.19 211 ILE A CA 1
ATOM 1692 C C . ILE A 1 211 ? 2.549 15.529 7.426 1.00 90.19 211 ILE A C 1
ATOM 1694 O O . ILE A 1 211 ? 2.520 16.185 6.384 1.00 90.19 211 ILE A O 1
ATOM 1698 N N . ASP A 1 212 ? 2.963 16.029 8.590 1.00 88.25 212 ASP A N 1
ATOM 1699 C CA . ASP A 1 212 ? 3.269 17.448 8.814 1.00 88.25 212 ASP A CA 1
ATOM 1700 C C . ASP A 1 212 ? 4.620 17.882 8.227 1.00 88.25 212 ASP A C 1
ATOM 1702 O O . ASP A 1 212 ? 4.864 19.071 7.991 1.00 88.25 212 ASP A O 1
ATOM 1706 N N . ARG A 1 213 ? 5.525 16.926 7.979 1.00 84.12 213 ARG A N 1
ATOM 1707 C CA . ARG A 1 213 ? 6.869 17.193 7.459 1.00 84.12 213 ARG A CA 1
ATOM 1708 C C . ARG A 1 213 ? 6.810 17.820 6.063 1.00 84.12 213 ARG A C 1
ATOM 1710 O O . ARG A 1 213 ? 6.484 17.164 5.071 1.00 84.12 213 ARG A O 1
ATOM 1717 N N . LYS A 1 214 ? 7.259 19.072 5.980 1.00 75.94 214 LYS A N 1
ATOM 1718 C CA . LYS A 1 214 ? 7.574 19.766 4.724 1.00 75.94 214 LYS A CA 1
ATOM 1719 C C . LYS A 1 214 ? 8.996 19.409 4.295 1.00 75.94 214 LYS A C 1
ATOM 1721 O O . LYS A 1 214 ? 9.926 19.564 5.082 1.00 75.94 214 LYS A O 1
ATOM 1726 N N . ILE A 1 215 ? 9.168 18.907 3.071 1.00 68.19 215 ILE A N 1
ATOM 1727 C CA . ILE A 1 215 ? 10.496 18.547 2.539 1.00 68.19 215 ILE A CA 1
ATOM 1728 C C . ILE A 1 215 ? 11.087 19.684 1.706 1.00 68.19 215 ILE A C 1
ATOM 1730 O O . ILE A 1 215 ? 12.285 19.934 1.792 1.00 68.19 215 ILE A O 1
ATOM 1734 N N . MET A 1 216 ? 10.253 20.390 0.942 1.00 65.12 216 MET A N 1
ATOM 1735 C CA . MET A 1 216 ? 10.621 21.595 0.197 1.00 65.12 216 MET A CA 1
ATOM 1736 C C . MET A 1 216 ? 9.480 22.611 0.301 1.00 65.12 216 MET A C 1
ATOM 1738 O O . MET A 1 216 ? 8.329 22.215 0.485 1.00 65.12 216 MET A O 1
ATOM 1742 N N . GLU A 1 217 ? 9.771 23.906 0.152 1.00 58.66 217 GLU A N 1
ATOM 1743 C CA . GLU A 1 217 ? 8.748 24.969 0.205 1.00 58.66 217 GLU A CA 1
ATOM 1744 C C . GLU A 1 217 ? 7.612 24.757 -0.810 1.00 58.66 217 GLU A C 1
ATOM 1746 O O . GLU A 1 217 ? 6.469 25.122 -0.544 1.00 58.66 217 GLU A O 1
ATOM 1751 N N . THR A 1 218 ? 7.909 24.111 -1.941 1.00 56.91 218 THR A N 1
ATOM 1752 C CA . THR A 1 218 ? 6.981 23.895 -3.061 1.00 56.91 218 THR A CA 1
ATOM 1753 C C . THR A 1 218 ? 6.474 22.459 -3.209 1.00 56.91 218 THR A C 1
ATOM 1755 O O . THR A 1 218 ? 5.530 22.236 -3.963 1.00 56.91 218 THR A O 1
ATOM 1758 N N . PHE A 1 219 ? 7.043 21.484 -2.487 1.00 59.34 219 PHE A N 1
ATOM 1759 C CA . PHE A 1 219 ? 6.667 20.071 -2.608 1.00 59.34 219 PHE A CA 1
ATOM 1760 C C . PHE A 1 219 ? 6.334 19.458 -1.247 1.00 59.34 219 PHE A C 1
ATOM 1762 O O . PHE A 1 219 ? 7.189 19.312 -0.369 1.00 59.34 219 PHE A O 1
ATOM 1769 N N . PHE A 1 220 ? 5.074 19.045 -1.104 1.00 64.44 220 PHE A N 1
ATOM 1770 C CA . PHE A 1 220 ? 4.578 18.277 0.030 1.00 64.44 220 PHE A CA 1
ATOM 1771 C C . PHE A 1 220 ? 3.875 17.016 -0.464 1.00 64.44 220 PHE A C 1
ATOM 1773 O O . PHE A 1 220 ? 3.162 17.021 -1.470 1.00 64.44 220 PHE A O 1
ATOM 1780 N N . VAL A 1 221 ? 4.056 15.918 0.265 1.00 69.81 221 VAL A N 1
ATOM 1781 C CA . VAL A 1 221 ? 3.335 14.685 -0.028 1.00 69.81 221 VAL A CA 1
ATOM 1782 C C . VAL A 1 221 ? 1.907 14.824 0.487 1.00 69.81 221 VAL A C 1
ATOM 1784 O O . VAL A 1 221 ? 1.676 14.766 1.698 1.00 69.81 221 VAL A O 1
ATOM 1787 N N . ARG A 1 222 ? 0.942 14.979 -0.427 1.00 75.94 222 ARG A N 1
ATOM 1788 C CA . ARG A 1 222 ? -0.479 15.130 -0.085 1.00 75.94 222 ARG A CA 1
ATOM 1789 C C . ARG A 1 222 ? -0.963 13.964 0.779 1.00 75.94 222 ARG A C 1
ATOM 1791 O O . ARG A 1 222 ? -0.714 12.793 0.484 1.00 75.94 222 ARG A O 1
ATOM 1798 N N . GLU A 1 223 ? -1.659 14.288 1.861 1.00 84.94 223 GLU A N 1
ATOM 1799 C CA . GLU A 1 223 ? -2.371 13.296 2.654 1.00 84.94 223 GLU A CA 1
ATOM 1800 C C . GLU A 1 223 ? -3.525 12.708 1.832 1.00 84.94 223 GLU A C 1
ATOM 1802 O O . GLU A 1 223 ? -4.325 13.428 1.233 1.00 84.94 223 GLU A O 1
ATOM 1807 N N . THR A 1 224 ? -3.593 11.378 1.776 1.00 86.88 224 THR A N 1
ATOM 1808 C CA . THR A 1 224 ? -4.691 10.686 1.093 1.00 86.88 224 THR A CA 1
ATOM 1809 C C . THR A 1 224 ? -5.820 10.403 2.074 1.00 86.88 224 THR A C 1
ATOM 1811 O O . THR A 1 224 ? -5.582 10.241 3.269 1.00 86.88 224 THR A O 1
ATOM 1814 N N . PHE A 1 225 ? -7.040 10.242 1.556 1.00 87.75 225 PHE A N 1
ATOM 1815 C CA . PHE A 1 225 ? -8.208 9.866 2.358 1.00 87.75 225 PHE A CA 1
ATOM 1816 C C . PHE A 1 225 ? -7.959 8.625 3.229 1.00 87.75 225 PHE A C 1
ATOM 1818 O O . PHE A 1 225 ? -8.343 8.596 4.392 1.00 87.75 225 PHE A O 1
ATOM 1825 N N . LEU A 1 226 ? -7.281 7.609 2.681 1.00 90.25 226 LEU A N 1
ATOM 1826 C CA . LEU A 1 226 ? -6.952 6.389 3.418 1.00 90.25 226 LEU A CA 1
ATOM 1827 C C . LEU A 1 226 ? -5.986 6.660 4.577 1.00 90.25 226 LEU A C 1
ATOM 1829 O O . LEU A 1 226 ? -6.209 6.164 5.675 1.00 90.25 226 LEU A O 1
ATOM 1833 N N . VAL A 1 227 ? -4.928 7.438 4.335 1.00 93.44 227 VAL A N 1
ATOM 1834 C CA . VAL A 1 227 ? -3.946 7.783 5.375 1.00 93.44 227 VAL A CA 1
ATOM 1835 C C . VAL A 1 227 ? -4.640 8.510 6.526 1.00 93.44 227 VAL A C 1
ATOM 1837 O O . VAL A 1 227 ? -4.466 8.113 7.675 1.00 93.44 227 VAL A O 1
ATOM 1840 N N . HIS A 1 228 ? -5.496 9.483 6.208 1.00 93.81 228 HIS A N 1
ATOM 1841 C CA . HIS A 1 228 ? -6.254 10.226 7.210 1.00 93.81 228 HIS A CA 1
ATOM 1842 C C . HIS A 1 228 ? -7.216 9.323 7.995 1.00 93.81 228 HIS A C 1
ATOM 1844 O O . HIS A 1 228 ? -7.264 9.375 9.221 1.00 93.81 228 HIS A O 1
ATOM 1850 N N . ALA A 1 229 ? -7.935 8.425 7.305 1.00 93.62 229 ALA A N 1
ATOM 1851 C CA . ALA A 1 229 ? -8.861 7.484 7.942 1.00 93.62 229 ALA A CA 1
ATOM 1852 C C . ALA A 1 229 ? -8.144 6.599 8.965 1.00 93.62 229 ALA A C 1
ATOM 1854 O O . ALA A 1 229 ? -8.618 6.424 10.086 1.00 93.62 229 ALA A O 1
ATOM 1855 N N . ILE A 1 230 ? -6.994 6.047 8.569 1.00 95.69 230 ILE A N 1
ATOM 1856 C CA . ILE A 1 230 ? -6.194 5.161 9.412 1.00 95.69 230 ILE A CA 1
ATOM 1857 C C . ILE A 1 230 ? -5.573 5.930 10.576 1.00 95.69 230 ILE A C 1
ATOM 1859 O O . ILE A 1 230 ? -5.595 5.427 11.694 1.00 95.69 230 ILE A O 1
ATOM 1863 N N . LEU A 1 231 ? -5.082 7.152 10.353 1.00 95.94 231 LEU A N 1
ATOM 1864 C CA . LEU A 1 231 ? -4.563 8.012 11.415 1.00 95.94 231 LEU A CA 1
ATOM 1865 C C . LEU A 1 231 ? -5.637 8.321 12.470 1.00 95.94 231 LEU A C 1
ATOM 1867 O O . LEU A 1 231 ? -5.393 8.144 13.663 1.00 95.94 231 LEU A O 1
ATOM 1871 N N . LEU A 1 232 ? -6.825 8.760 12.044 1.00 94.94 232 LEU A N 1
ATOM 1872 C CA . LEU A 1 232 ? -7.932 9.072 12.952 1.00 94.94 232 LEU A CA 1
ATOM 1873 C C . LEU A 1 232 ? -8.414 7.832 13.704 1.00 94.94 232 LEU A C 1
ATOM 1875 O O . LEU A 1 232 ? -8.611 7.891 14.919 1.00 94.94 232 LEU A O 1
ATOM 1879 N N . ALA A 1 233 ? -8.566 6.702 13.006 1.00 94.38 233 ALA A N 1
ATOM 1880 C CA . ALA A 1 233 ? -8.906 5.434 13.639 1.00 94.38 233 ALA A CA 1
ATOM 1881 C C . ALA A 1 233 ? -7.852 5.059 14.686 1.00 94.38 233 ALA A C 1
ATOM 1883 O O . ALA A 1 233 ? -8.216 4.754 15.818 1.00 94.38 233 ALA A O 1
ATOM 1884 N N . ALA A 1 234 ? -6.562 5.166 14.348 1.00 94.62 234 ALA A N 1
ATOM 1885 C CA . ALA A 1 234 ? -5.458 4.867 15.250 1.00 94.62 234 ALA A CA 1
ATOM 1886 C C . ALA A 1 234 ? -5.468 5.729 16.512 1.00 94.62 234 ALA A C 1
ATOM 1888 O O . ALA A 1 234 ? -5.446 5.193 17.619 1.00 94.62 234 ALA A O 1
ATOM 1889 N N . ARG A 1 235 ? -5.630 7.048 16.359 1.00 94.38 235 ARG A N 1
ATOM 1890 C CA . ARG A 1 235 ? -5.774 7.975 17.489 1.00 94.38 235 ARG A CA 1
ATOM 1891 C C . ARG A 1 235 ? -6.862 7.547 18.460 1.00 94.38 235 ARG A C 1
ATOM 1893 O O . ARG A 1 235 ? -6.650 7.632 19.665 1.00 94.38 235 ARG A O 1
ATOM 1900 N N . CYS A 1 236 ? -8.000 7.066 17.958 1.00 91.62 236 CYS A N 1
ATOM 1901 C CA . CYS A 1 236 ? -9.136 6.713 18.804 1.00 91.62 236 CYS A CA 1
ATOM 1902 C C . CYS A 1 236 ? -8.834 5.585 19.799 1.00 91.62 236 CYS A C 1
ATOM 1904 O O . CYS A 1 236 ? -9.392 5.605 20.895 1.00 91.62 236 CYS A O 1
ATOM 1906 N N . TRP A 1 237 ? -7.976 4.623 19.446 1.00 89.75 237 TRP A N 1
ATOM 1907 C CA . TRP A 1 237 ? -7.632 3.506 20.333 1.00 89.75 237 TRP A CA 1
ATOM 1908 C C . TRP A 1 237 ? -6.262 3.638 21.000 1.00 89.75 237 TRP A C 1
ATOM 1910 O O . TRP A 1 237 ? -6.023 2.944 21.982 1.00 89.75 237 TRP A O 1
ATOM 1920 N N . THR A 1 238 ? -5.381 4.528 20.525 1.00 91.94 238 THR A N 1
ATOM 1921 C CA . THR A 1 238 ? -4.078 4.769 21.165 1.00 91.94 238 THR A CA 1
ATOM 1922 C C . THR A 1 238 ? -4.083 5.898 22.193 1.00 91.94 238 THR A C 1
ATOM 1924 O O . THR A 1 238 ? -3.225 5.897 23.073 1.00 91.94 238 THR A O 1
ATOM 1927 N N . THR A 1 239 ? -4.973 6.894 22.078 1.00 88.25 239 THR A N 1
ATOM 1928 C CA . THR A 1 239 ? -4.971 8.050 22.994 1.00 88.25 239 THR A CA 1
ATOM 1929 C C . THR A 1 239 ? -5.716 7.756 24.296 1.00 88.25 239 THR A C 1
ATOM 1931 O O . THR A 1 239 ? -6.822 7.213 24.300 1.00 88.25 239 THR A O 1
ATOM 1934 N N . GLU A 1 240 ? -5.135 8.182 25.416 1.00 85.38 240 GLU A N 1
ATOM 1935 C CA . GLU A 1 240 ? -5.809 8.210 26.720 1.00 85.38 240 GLU A CA 1
ATOM 1936 C C . GLU A 1 240 ? -6.668 9.479 26.886 1.00 85.38 240 GLU A C 1
ATOM 1938 O O . GLU A 1 240 ? -7.557 9.547 27.740 1.00 85.38 240 GLU A O 1
ATOM 1943 N N . ASN A 1 241 ? -6.446 10.495 26.043 1.00 88.94 241 ASN A N 1
ATOM 1944 C CA . ASN A 1 241 ? -7.157 11.762 26.116 1.00 88.94 241 ASN A CA 1
ATOM 1945 C C . ASN A 1 241 ? -8.583 11.627 25.558 1.00 88.94 241 ASN A C 1
ATOM 1947 O O . ASN A 1 241 ? -8.807 11.562 24.347 1.00 88.94 241 ASN A O 1
ATOM 1951 N N . LYS A 1 242 ? -9.578 11.667 26.454 1.00 87.12 242 LYS A N 1
ATOM 1952 C CA . LYS A 1 242 ? -11.007 11.561 26.102 1.00 87.12 242 LYS A CA 1
ATOM 1953 C C . LYS A 1 242 ? -11.459 12.612 25.079 1.00 87.12 242 LYS A C 1
ATOM 1955 O O . LYS A 1 242 ? -12.295 12.307 24.231 1.00 87.12 242 LYS A O 1
ATOM 1960 N N . SER A 1 243 ? -10.921 13.832 25.155 1.00 89.81 243 SER A N 1
ATOM 1961 C CA . SER A 1 243 ? -11.261 14.929 24.240 1.00 89.81 243 SER A CA 1
ATOM 1962 C C . SER A 1 243 ? -10.700 14.680 22.840 1.00 89.81 243 SER A C 1
ATOM 1964 O O . SER A 1 243 ? -11.441 14.727 21.862 1.00 89.81 243 SER A O 1
ATOM 1966 N N . GLU A 1 244 ? -9.415 14.322 22.744 1.00 89.44 244 GLU A N 1
ATOM 1967 C CA . GLU A 1 244 ? -8.764 13.994 21.467 1.00 89.44 244 GLU A CA 1
ATOM 1968 C C . GLU A 1 244 ? -9.444 12.804 20.784 1.00 89.44 244 GLU A C 1
ATOM 1970 O O . GLU A 1 244 ? -9.719 12.842 19.580 1.00 89.44 244 GLU A O 1
ATOM 1975 N N . ARG A 1 245 ? -9.776 11.772 21.568 1.00 89.94 245 ARG A N 1
ATOM 1976 C CA . ARG A 1 245 ? -10.519 10.612 21.085 1.00 89.94 245 ARG A CA 1
ATOM 1977 C C . ARG A 1 245 ? -11.869 11.019 20.515 1.00 89.94 245 ARG A C 1
ATOM 1979 O O . ARG A 1 245 ? -12.165 10.667 19.379 1.00 89.94 245 ARG A O 1
ATOM 1986 N N . LYS A 1 246 ? -12.668 11.784 21.267 1.00 89.69 246 LYS A N 1
ATOM 1987 C CA . LYS A 1 246 ? -13.986 12.252 20.817 1.00 89.69 246 LYS A CA 1
ATOM 1988 C C . LYS A 1 246 ? -13.884 13.044 19.513 1.00 89.69 246 LYS A C 1
ATOM 1990 O O . LYS A 1 246 ? -14.640 12.758 18.588 1.00 89.69 246 LYS A O 1
ATOM 1995 N N . THR A 1 247 ? -12.941 13.981 19.421 1.00 92.44 247 THR A N 1
ATOM 1996 C CA . THR A 1 247 ? -12.707 14.777 18.206 1.00 92.44 247 THR A CA 1
ATOM 1997 C C . THR A 1 247 ? -12.339 13.883 17.023 1.00 92.44 247 THR A C 1
ATOM 1999 O O . THR A 1 247 ? -12.989 13.954 15.983 1.00 92.44 247 THR A O 1
ATOM 2002 N N . SER A 1 248 ? -11.376 12.974 17.206 1.00 93.06 248 SER A N 1
ATOM 2003 C CA . SER A 1 248 ? -10.938 12.047 16.154 1.00 93.06 248 SER A CA 1
ATOM 2004 C C . SER A 1 248 ? -12.067 11.115 15.698 1.00 93.06 248 SER A C 1
ATOM 2006 O O . SER A 1 248 ? -12.228 10.873 14.504 1.00 93.06 248 SER A O 1
ATOM 2008 N N . SER A 1 249 ? -12.893 10.625 16.630 1.00 91.06 249 SER A N 1
ATOM 2009 C CA . SER A 1 249 ? -14.042 9.767 16.320 1.00 91.06 249 SER A CA 1
ATOM 2010 C C . SER A 1 249 ? -15.122 10.509 15.535 1.00 91.06 249 SER A C 1
ATOM 2012 O O . SER A 1 249 ? -15.653 9.976 14.563 1.00 91.06 249 SER A O 1
ATOM 2014 N N . GLN A 1 250 ? -15.441 11.744 15.932 1.00 90.81 250 GLN A N 1
ATOM 2015 C CA . GLN A 1 250 ? -16.417 12.582 15.231 1.00 90.81 250 GLN A CA 1
ATOM 2016 C C . GLN A 1 250 ? -15.937 12.940 13.823 1.00 90.81 250 GLN A C 1
ATOM 2018 O O . GLN A 1 250 ? -16.713 12.877 12.867 1.00 90.81 250 GLN A O 1
ATOM 2023 N N . GLU A 1 251 ? -14.657 13.280 13.682 1.00 92.38 251 GLU A N 1
ATOM 2024 C CA . GLU A 1 251 ? -14.060 13.587 12.389 1.00 92.38 251 GLU A CA 1
ATOM 2025 C C . GLU A 1 251 ? -14.054 12.367 11.465 1.00 92.38 251 GLU A C 1
ATOM 2027 O O . GLU A 1 251 ? -14.481 12.476 10.312 1.00 92.38 251 GLU A O 1
ATOM 2032 N N . LEU A 1 252 ? -13.671 11.196 11.984 1.00 92.00 252 LEU A N 1
ATOM 2033 C CA . LEU A 1 252 ? -13.708 9.945 11.233 1.00 92.00 252 LEU A CA 1
ATOM 2034 C C . LEU A 1 252 ? -15.137 9.605 10.799 1.00 92.00 252 LEU A C 1
ATOM 2036 O O . LEU A 1 252 ? -15.359 9.305 9.630 1.00 92.00 252 LEU A O 1
ATOM 2040 N N . ALA A 1 253 ? -16.116 9.700 11.702 1.00 89.06 253 ALA A N 1
ATOM 2041 C CA . ALA A 1 253 ? -17.516 9.424 11.390 1.00 89.06 253 ALA A CA 1
ATOM 2042 C C . ALA A 1 253 ? -18.057 10.357 10.294 1.00 89.06 253 ALA A C 1
ATOM 2044 O O . ALA A 1 253 ? -18.720 9.897 9.366 1.00 89.06 253 ALA A O 1
ATOM 2045 N N . ARG A 1 254 ? -17.723 11.654 10.349 1.00 88.50 254 ARG A N 1
ATOM 2046 C CA . ARG A 1 254 ? -18.079 12.630 9.306 1.00 88.50 254 ARG A CA 1
ATOM 2047 C C . ARG A 1 254 ? -17.416 12.295 7.970 1.00 88.50 254 ARG A C 1
ATOM 2049 O O . ARG A 1 254 ? -18.053 12.380 6.919 1.00 88.50 254 ARG A O 1
ATOM 2056 N N . MET A 1 255 ? -16.138 11.923 8.004 1.00 88.50 255 MET A N 1
ATOM 2057 C CA . MET A 1 255 ? -15.382 11.573 6.806 1.00 88.50 255 MET A CA 1
ATOM 2058 C C . MET A 1 255 ? -15.909 10.291 6.148 1.00 88.50 255 MET A C 1
ATOM 2060 O O . MET A 1 255 ? -15.921 10.194 4.920 1.00 88.50 255 MET A O 1
ATOM 2064 N N . LEU A 1 256 ? -16.350 9.332 6.963 1.00 87.88 256 LEU A N 1
ATOM 2065 C CA . LEU A 1 256 ? -16.868 8.040 6.526 1.00 87.88 256 LEU A CA 1
ATOM 2066 C C . LEU A 1 256 ? -18.398 8.010 6.342 1.00 87.88 256 LEU A C 1
ATOM 2068 O O . LEU A 1 256 ? -18.969 6.945 6.103 1.00 87.88 256 LEU A O 1
ATOM 2072 N N . ALA A 1 257 ? -19.080 9.152 6.450 1.00 82.69 257 ALA A N 1
ATOM 2073 C CA . ALA A 1 257 ? -20.500 9.249 6.131 1.00 82.69 257 ALA A CA 1
ATOM 2074 C C . ALA A 1 257 ? -20.730 8.920 4.645 1.00 82.69 257 ALA A C 1
ATOM 2076 O O . ALA A 1 257 ? -19.946 9.337 3.794 1.00 82.69 257 ALA A O 1
ATOM 2077 N N . GLU A 1 258 ? -21.798 8.187 4.317 1.00 67.88 258 GLU A N 1
ATOM 2078 C CA . GLU A 1 258 ? -22.024 7.645 2.964 1.00 67.88 258 GLU A CA 1
ATOM 2079 C C . GLU A 1 258 ? -22.005 8.722 1.868 1.00 67.88 258 GLU A C 1
ATOM 2081 O O . GLU A 1 258 ? -21.412 8.512 0.809 1.00 67.88 258 GLU A O 1
ATOM 2086 N N . SER A 1 259 ? -22.538 9.913 2.158 1.00 62.72 259 SER A N 1
ATOM 2087 C CA . SER A 1 259 ? -22.496 11.079 1.264 1.00 62.72 259 SER A CA 1
ATOM 2088 C C . SER A 1 259 ? -21.074 11.538 0.914 1.00 62.72 259 SER A C 1
ATOM 2090 O O . SER A 1 259 ? -20.851 12.089 -0.155 1.00 62.72 259 SER A O 1
ATOM 2092 N N . SER A 1 260 ? -20.103 11.305 1.800 1.00 67.00 260 SER A N 1
ATOM 2093 C CA . SER A 1 260 ? -18.699 11.715 1.649 1.00 67.00 260 SER A CA 1
ATOM 2094 C C . SER A 1 260 ? -17.837 10.688 0.900 1.00 67.00 260 SER A C 1
ATOM 2096 O O . SER A 1 260 ? -16.711 11.011 0.493 1.00 67.00 260 SER A O 1
ATOM 2098 N N . ILE A 1 261 ? -18.330 9.450 0.750 1.00 67.56 261 ILE A N 1
ATOM 2099 C CA . ILE A 1 261 ? -17.614 8.340 0.096 1.00 67.56 261 ILE A CA 1
ATOM 2100 C C . ILE A 1 261 ? -18.255 7.951 -1.248 1.00 67.56 261 ILE A C 1
ATOM 2102 O O . ILE A 1 261 ? -17.551 7.415 -2.099 1.00 67.56 261 ILE A O 1
ATOM 2106 N N . ALA A 1 262 ? -19.538 8.263 -1.479 1.00 61.66 262 ALA A N 1
ATOM 2107 C CA . ALA A 1 262 ? -20.286 7.922 -2.698 1.00 61.66 262 ALA A CA 1
ATOM 2108 C C . ALA A 1 262 ? -19.496 8.167 -4.003 1.00 61.66 262 ALA A C 1
ATOM 2110 O O . ALA A 1 262 ? -19.337 7.254 -4.814 1.00 61.66 262 ALA A O 1
ATOM 2111 N N . ASP A 1 263 ? -18.910 9.357 -4.152 1.00 60.00 263 ASP A N 1
ATOM 2112 C CA . ASP A 1 263 ? -18.137 9.735 -5.345 1.00 60.00 263 ASP A CA 1
ATOM 2113 C C . ASP A 1 263 ? -16.747 9.081 -5.410 1.00 60.00 263 ASP A C 1
ATOM 2115 O O . ASP A 1 263 ? -16.162 8.939 -6.483 1.00 60.00 263 ASP A O 1
ATOM 2119 N N . LYS A 1 264 ? -16.217 8.641 -4.265 1.00 65.12 264 LYS A N 1
ATOM 2120 C CA . LYS A 1 264 ? -14.885 8.030 -4.142 1.00 65.12 264 LYS A CA 1
ATOM 2121 C C . LYS A 1 264 ? -14.897 6.532 -4.436 1.00 65.12 264 LYS A C 1
ATOM 2123 O O . LYS A 1 264 ? -13.857 5.989 -4.798 1.00 65.12 264 LYS A O 1
ATOM 2128 N N . PHE A 1 265 ? -16.052 5.866 -4.343 1.00 62.50 265 PHE A N 1
ATOM 2129 C CA . PHE A 1 265 ? -16.156 4.417 -4.554 1.00 62.50 265 PHE A CA 1
ATOM 2130 C C . PHE A 1 265 ? -15.783 3.958 -5.969 1.00 62.50 265 PHE A C 1
ATOM 2132 O O . PHE A 1 265 ? -15.396 2.806 -6.131 1.00 62.50 265 PHE A O 1
ATOM 2139 N N . ARG A 1 266 ? -15.830 4.832 -6.987 1.00 58.47 266 ARG A N 1
ATOM 2140 C CA . ARG A 1 266 ? -15.457 4.462 -8.367 1.00 58.47 266 ARG A CA 1
ATOM 2141 C C . ARG A 1 266 ? -13.966 4.148 -8.547 1.00 58.47 266 ARG A C 1
ATOM 2143 O O . ARG A 1 266 ? -13.613 3.501 -9.524 1.00 58.47 266 ARG A O 1
ATOM 2150 N N . SER A 1 267 ? -13.104 4.598 -7.635 1.00 65.19 267 SER A N 1
ATOM 2151 C CA . SER A 1 267 ? -11.644 4.415 -7.700 1.00 65.19 267 SER A CA 1
ATOM 2152 C C . SER A 1 267 ? -11.086 3.578 -6.538 1.00 65.19 267 SER A C 1
ATOM 2154 O O . SER A 1 267 ? -9.894 3.667 -6.232 1.00 65.19 267 SER A O 1
ATOM 2156 N N . MET A 1 268 ? -11.946 2.843 -5.829 1.00 78.00 268 MET A N 1
ATOM 2157 C CA . MET A 1 268 ? -11.606 2.098 -4.614 1.00 78.00 268 MET A CA 1
ATOM 2158 C C . MET A 1 268 ? -11.511 0.594 -4.875 1.00 78.00 268 MET A C 1
ATOM 2160 O O . MET A 1 268 ? -12.140 0.076 -5.790 1.00 78.00 268 MET A O 1
ATOM 2164 N N . MET A 1 269 ? -10.741 -0.104 -4.038 1.00 87.88 269 MET A N 1
ATOM 2165 C CA . MET A 1 269 ? -10.648 -1.567 -4.082 1.00 87.88 269 MET A CA 1
ATOM 2166 C C . MET A 1 269 ? -11.980 -2.207 -3.651 1.00 87.88 269 MET A C 1
ATOM 2168 O O . MET A 1 269 ? -12.677 -1.612 -2.818 1.00 87.88 269 MET A O 1
ATOM 2172 N N . PRO A 1 270 ? -12.304 -3.438 -4.092 1.00 88.12 270 PRO A N 1
ATOM 2173 C CA . PRO A 1 270 ? -13.557 -4.116 -3.731 1.00 88.12 270 PRO A CA 1
ATOM 2174 C C . PRO A 1 270 ? -13.800 -4.194 -2.215 1.00 88.12 270 PRO A C 1
ATOM 2176 O O . PRO A 1 270 ? -14.897 -3.920 -1.724 1.00 88.12 270 PRO A O 1
ATOM 2179 N N . PHE A 1 271 ? -12.743 -4.460 -1.443 1.00 91.25 271 PHE A N 1
ATOM 2180 C CA . PHE A 1 271 ? -12.809 -4.547 0.017 1.00 91.25 271 PHE A CA 1
ATOM 2181 C C . PHE A 1 271 ? -12.935 -3.191 0.731 1.00 91.25 271 PHE A C 1
ATOM 2183 O O . PHE A 1 271 ? -13.197 -3.145 1.935 1.00 91.25 271 PHE A O 1
ATOM 2190 N N . ASP A 1 272 ? -12.733 -2.060 0.050 1.00 90.19 272 ASP A N 1
ATOM 2191 C CA . ASP A 1 272 ? -12.569 -0.779 0.737 1.00 90.19 272 ASP A CA 1
ATOM 2192 C C . ASP A 1 272 ? -13.864 -0.271 1.386 1.00 90.19 272 ASP A C 1
ATOM 2194 O O . ASP A 1 272 ? -13.806 0.414 2.411 1.00 90.19 272 ASP A O 1
ATOM 2198 N N . ARG A 1 273 ? -15.035 -0.615 0.834 1.00 88.12 273 ARG A N 1
ATOM 2199 C CA . ARG A 1 273 ? -16.322 -0.280 1.464 1.00 88.12 273 ARG A CA 1
ATOM 2200 C C . ARG A 1 273 ? -16.436 -0.940 2.833 1.00 88.12 273 ARG A C 1
ATOM 2202 O O . ARG A 1 273 ? -16.756 -0.279 3.819 1.00 88.12 273 ARG A O 1
ATOM 2209 N N . GLN A 1 274 ? -16.130 -2.232 2.900 1.00 91.56 274 GLN A N 1
ATOM 2210 C CA . GLN A 1 274 ? -16.167 -2.985 4.148 1.00 91.56 274 GLN A CA 1
ATOM 2211 C C . GLN A 1 274 ? -15.059 -2.548 5.111 1.00 91.56 274 GLN A C 1
ATOM 2213 O O . GLN A 1 274 ? -15.328 -2.423 6.305 1.00 91.56 274 GLN A O 1
ATOM 2218 N N . ARG A 1 275 ? -13.863 -2.207 4.602 1.00 93.00 275 ARG A N 1
ATOM 2219 C CA . ARG A 1 275 ? -12.806 -1.564 5.399 1.00 93.00 275 ARG A CA 1
ATOM 2220 C C . ARG A 1 275 ? -13.336 -0.330 6.112 1.00 93.00 275 ARG A C 1
ATOM 2222 O O . ARG A 1 275 ? -13.153 -0.193 7.314 1.00 93.00 275 ARG A O 1
ATOM 2229 N N . PHE A 1 276 ? -13.953 0.589 5.377 1.00 91.44 276 PHE A N 1
ATOM 2230 C CA . PHE A 1 276 ? -14.394 1.861 5.938 1.00 91.44 276 PHE A CA 1
ATOM 2231 C C . PHE A 1 276 ? -15.587 1.711 6.878 1.00 91.44 276 PHE A C 1
ATOM 2233 O O . PHE A 1 276 ? -15.586 2.338 7.934 1.00 91.44 276 PHE A O 1
ATOM 2240 N N . ASN A 1 277 ? -16.531 0.818 6.578 1.00 89.75 277 ASN A N 1
ATOM 2241 C CA . ASN A 1 277 ? -17.568 0.453 7.544 1.00 89.75 277 ASN A CA 1
ATOM 2242 C C . ASN A 1 277 ? -16.942 -0.076 8.838 1.00 89.75 277 ASN A C 1
ATOM 2244 O O . ASN A 1 277 ? -17.274 0.400 9.917 1.00 89.75 277 ASN A O 1
ATOM 2248 N N . TYR A 1 278 ? -15.955 -0.966 8.730 1.00 92.44 278 TYR A N 1
ATOM 2249 C CA . TYR A 1 278 ? -15.246 -1.473 9.896 1.00 92.44 278 TYR A CA 1
ATOM 2250 C C . TYR A 1 278 ? -14.515 -0.378 10.679 1.00 92.44 278 TYR A C 1
ATOM 2252 O O . TYR A 1 278 ? -14.649 -0.347 11.893 1.00 92.44 278 TYR A O 1
ATOM 2260 N N . LEU A 1 279 ? -13.791 0.544 10.032 1.00 92.19 279 LEU A N 1
ATOM 2261 C CA . LEU A 1 279 ? -13.121 1.645 10.744 1.00 92.19 279 LEU A CA 1
ATOM 2262 C C . LEU A 1 279 ? -14.117 2.514 11.522 1.00 92.19 279 LEU A C 1
ATOM 2264 O O . LEU A 1 279 ? -13.847 2.890 12.662 1.00 92.19 279 LEU A O 1
ATOM 2268 N N . ARG A 1 280 ? -15.268 2.819 10.913 1.00 88.56 280 ARG A N 1
ATOM 2269 C CA . ARG A 1 280 ? -16.345 3.574 11.557 1.00 88.56 280 ARG A CA 1
ATOM 2270 C C . ARG A 1 280 ? -16.888 2.816 12.767 1.00 88.56 280 ARG A C 1
ATOM 2272 O O . ARG A 1 280 ? -16.939 3.370 13.862 1.00 88.56 280 ARG A O 1
ATOM 2279 N N . ASP A 1 281 ? -17.266 1.558 12.573 1.00 88.25 281 ASP A N 1
ATOM 2280 C CA . ASP A 1 281 ? -17.925 0.751 13.598 1.00 88.25 281 ASP A CA 1
ATOM 2281 C C . ASP A 1 281 ? -16.954 0.406 14.740 1.00 88.25 281 ASP A C 1
ATOM 2283 O O . ASP A 1 281 ? -17.327 0.445 15.909 1.00 88.25 281 ASP A O 1
ATOM 2287 N N . PHE A 1 282 ? -15.685 0.142 14.422 1.00 87.19 282 PHE A N 1
ATOM 2288 C CA . PHE A 1 282 ? -14.626 -0.094 15.400 1.00 87.19 282 PHE A CA 1
ATOM 2289 C C . PHE A 1 282 ? -14.523 1.071 16.384 1.00 87.19 282 PHE A C 1
ATOM 2291 O O . PHE A 1 282 ? -14.588 0.863 17.591 1.00 87.19 282 PHE A O 1
ATOM 2298 N N . VAL A 1 283 ? -14.440 2.303 15.878 1.00 84.00 283 VAL A N 1
ATOM 2299 C CA . VAL A 1 283 ? -14.288 3.496 16.718 1.00 84.00 283 VAL A CA 1
ATOM 2300 C C . VAL A 1 283 ? -15.532 3.783 17.565 1.00 84.00 283 VAL A C 1
ATOM 2302 O O . VAL A 1 283 ? -15.394 4.200 18.716 1.00 84.00 283 VAL A O 1
ATOM 2305 N N . LEU A 1 284 ? -16.731 3.522 17.034 1.00 79.38 284 LEU A N 1
ATOM 2306 C CA . LEU A 1 284 ? -17.988 3.664 17.780 1.00 79.38 284 LEU A CA 1
ATOM 2307 C C . LEU A 1 284 ? -18.112 2.654 18.931 1.00 79.38 284 LEU A C 1
ATOM 2309 O O . LEU A 1 284 ? -18.734 2.966 19.943 1.00 79.38 284 LEU A O 1
ATOM 2313 N N . ASN A 1 285 ? -17.498 1.479 18.788 1.00 80.94 285 ASN A N 1
ATOM 2314 C CA . ASN A 1 285 ? -17.585 0.380 19.749 1.00 80.94 285 ASN A CA 1
ATOM 2315 C C . ASN A 1 285 ? -16.397 0.302 20.722 1.00 80.94 285 ASN A C 1
ATOM 2317 O O . ASN A 1 285 ? -16.337 -0.614 21.541 1.00 80.94 285 ASN A O 1
ATOM 2321 N N . LEU A 1 286 ? -15.438 1.231 20.657 1.00 77.06 286 LEU A N 1
ATOM 2322 C CA . LEU A 1 286 ? -14.312 1.231 21.588 1.00 77.06 286 LEU A CA 1
ATOM 2323 C C . LEU A 1 286 ? -14.803 1.500 23.030 1.00 77.06 286 LEU A C 1
ATOM 2325 O O . LEU A 1 286 ? -15.531 2.475 23.249 1.00 77.06 286 LEU A O 1
ATOM 2329 N N . PRO A 1 287 ? -14.345 0.736 24.041 1.00 65.50 287 PRO A N 1
ATOM 2330 C CA . PRO A 1 287 ? -14.692 0.986 25.441 1.00 65.50 287 PRO A CA 1
ATOM 2331 C C . PRO A 1 287 ? -14.207 2.375 25.886 1.00 65.50 287 PRO A C 1
ATOM 2333 O O . PRO A 1 287 ? -13.222 2.877 25.331 1.00 65.50 287 PRO A O 1
ATOM 2336 N N . PRO A 1 288 ? -14.875 3.047 26.840 1.00 60.44 288 PRO A N 1
ATOM 2337 C CA . PRO A 1 288 ? -14.464 4.374 27.292 1.00 60.44 288 PRO A CA 1
ATOM 2338 C C . PRO A 1 288 ? -13.020 4.362 27.831 1.00 60.44 288 PRO A C 1
ATOM 2340 O O . PRO A 1 288 ? -12.603 3.359 28.403 1.00 60.44 288 PRO A O 1
ATOM 2343 N N . PRO A 1 289 ? -12.237 5.451 27.682 1.00 55.47 289 PRO A N 1
ATOM 2344 C CA . PRO A 1 289 ? -10.860 5.475 28.181 1.00 55.47 289 PRO A CA 1
ATOM 2345 C C . PRO A 1 289 ? -10.813 5.276 29.704 1.00 55.47 289 PRO A C 1
ATOM 2347 O O . PRO A 1 289 ? -11.437 6.062 30.431 1.00 55.47 289 PRO A O 1
ATOM 2350 N N . GLY A 1 290 ? -10.058 4.265 30.155 1.00 53.22 290 GLY A N 1
ATOM 2351 C CA . GLY A 1 290 ? -9.749 4.005 31.567 1.00 53.22 290 GLY A CA 1
ATOM 2352 C C . GLY A 1 290 ? -10.755 3.134 32.331 1.00 53.22 290 GLY A C 1
ATOM 2353 O O . GLY A 1 290 ? -11.126 3.509 33.442 1.00 53.22 290 GLY A O 1
ATOM 2354 N N . GLN A 1 291 ? -11.202 2.017 31.746 1.00 40.12 291 GLN A N 1
ATOM 2355 C CA . GLN A 1 291 ? -11.825 0.902 32.476 1.00 40.12 291 GLN A CA 1
ATOM 2356 C C . GLN A 1 291 ? -10.862 -0.277 32.556 1.00 40.12 291 GLN A C 1
ATOM 2358 O O . GLN A 1 291 ? -10.180 -0.520 31.534 1.00 40.12 291 GLN A O 1
#

pLDDT: mean 85.44, std 13.04, range [40.12, 98.06]

Radius of gyration: 20.09 Å; chains: 1; bounding box: 52×46×61 Å

Sequence (291 aa):
MKFRETLDALHVEDPSDYTYSLGFATLFAMEGAWPVANIQAKRAYYIAERLDSELITGREAAYMRAITVRRSADHVTDLLRVRHHLNTARACLLLDLNRTSAPPTTTTALRFDAEDLALNVSAHMFHIFWGEAIPPELNVPPLEETENLLKRLTNSLTSGYPTENKLILQHVERKLITNLLMAVLLRQKEAPAPINPVEYQPWVRRLQENIDRKIMETFFVRETFLVHAILLAARCWTTENKSERKTSSQELARMLAESSIADKFRSMMPFDRQRFNYLRDFVLNLPPPGQ

Foldseek 3Di:
DVPVVVLVVVCVVPVLCLVVLQVVLVVCVVVLVLVSSLVSLVVSQVSLVPDPDLVRLSLSSLQSNLVSQLLPDQALVSNLVSVVSLVSSVVSVVSNVVSDVDDDQPLSNLLSLLSLLVNLLSSLLCCLQVVDDNDVSNVRDQLVVSLVSLVVSLVVLVPDGDLPPVVSSLVSNLSSLLSNLSSVLSCCSVPVDDDDLQVCPVSLVSNVCSQPDDSDPPDHDDDDLSSLLSSLLSCLRNDLDQVSNVVSLVVLLVCLPCVNCVVVVVSGHPSVNVVSVSSNVVSVPDDHRDD

Secondary structure (DSSP, 8-state):
-HHHHHHHHHHHH-TTSHHHHHHHHHHHHHTT-HHHHHHHHHHHHHHHTT---SS--SHHHHHHHHHHHHTT-SSGGGHHHHHHHHHHHHHHHHHHHHHSSSPPPHHHHHHHHHHHHHHHHHHHHHHHHH-PPPPGGG-PPPHHHHHHHHHHHHHGGGS---GGGHHHHHHHHHHHHHHHHHHHHHHHHHS-PPP-HHHHHHHHHHHHHHHH--SSSS---PPPHHHHHHHHHHHHHH---HHHHHHHHHHHHHHTSHHHHTTTGGGS-TTHHHHHHHHHHHHHTPPPTT-